Protein AF-A0A8F4WYR0-F1 (afdb_monomer_lite)

Organism: NCBI:txid2745518

Structure (mmCIF, N/CA/C/O backbone):
data_AF-A0A8F4WYR0-F1
#
_entry.id   AF-A0A8F4WYR0-F1
#
loop_
_atom_site.group_PDB
_atom_site.id
_atom_site.type_symbol
_atom_site.label_atom_id
_atom_site.label_alt_id
_atom_site.label_comp_id
_atom_site.label_asym_id
_atom_site.label_entity_id
_atom_site.label_seq_id
_atom_site.pdbx_PDB_ins_code
_atom_site.Cartn_x
_atom_site.Cartn_y
_atom_site.Cartn_z
_atom_site.occupancy
_atom_site.B_iso_or_equiv
_atom_site.auth_seq_id
_atom_site.auth_comp_id
_atom_site.auth_asym_id
_atom_site.auth_atom_id
_atom_site.pdbx_PDB_model_num
ATOM 1 N N . MET A 1 1 ? -37.642 12.332 -20.310 1.00 56.69 1 MET A N 1
ATOM 2 C CA . MET A 1 1 ? -38.097 12.013 -18.934 1.00 56.69 1 MET A CA 1
ATOM 3 C C . MET A 1 1 ? -36.896 11.919 -17.979 1.00 56.69 1 MET A C 1
ATOM 5 O O . MET A 1 1 ? -36.420 10.831 -17.681 1.00 56.69 1 MET A O 1
ATOM 9 N N . PHE A 1 2 ? -36.360 13.064 -17.539 1.00 64.69 2 PHE A N 1
ATOM 10 C CA . PHE A 1 2 ? -35.234 13.139 -16.588 1.00 64.69 2 PHE A CA 1
ATOM 11 C C . PHE A 1 2 ? -35.667 12.729 -15.167 1.00 64.69 2 PHE A C 1
ATOM 13 O O . PHE A 1 2 ? -35.053 11.865 -14.547 1.00 64.69 2 PHE A O 1
ATOM 20 N N . ILE A 1 3 ? -36.816 13.245 -14.721 1.00 63.97 3 ILE A N 1
ATOM 21 C CA . ILE A 1 3 ? -37.420 12.978 -13.404 1.00 63.97 3 ILE A CA 1
ATOM 22 C C . ILE A 1 3 ? -37.717 11.481 -13.207 1.00 63.97 3 ILE A C 1
ATOM 24 O O . ILE A 1 3 ? -37.451 10.900 -12.155 1.00 63.97 3 ILE A O 1
ATOM 28 N N . SER A 1 4 ? -38.181 10.803 -14.256 1.00 61.97 4 SER A N 1
ATOM 29 C CA . SER A 1 4 ? -38.554 9.384 -14.209 1.00 61.97 4 SER A CA 1
ATOM 30 C C . SER A 1 4 ? -37.363 8.438 -14.011 1.00 61.97 4 SER A C 1
ATOM 32 O O . SER A 1 4 ? -37.564 7.295 -13.604 1.00 61.97 4 SER A O 1
ATOM 34 N N . GLN A 1 5 ? -36.131 8.894 -14.278 1.00 64.44 5 GLN A N 1
ATOM 35 C CA . GLN A 1 5 ? -34.898 8.145 -13.993 1.00 64.44 5 GLN A CA 1
ATOM 36 C C . GLN A 1 5 ? -34.462 8.256 -12.523 1.00 64.44 5 GLN A C 1
ATOM 38 O O . GLN A 1 5 ? -33.665 7.434 -12.071 1.00 64.44 5 GLN A O 1
ATOM 43 N N . MET A 1 6 ? -34.962 9.258 -11.791 1.00 62.09 6 MET A N 1
ATOM 44 C CA . MET A 1 6 ? -34.613 9.518 -10.389 1.00 62.09 6 MET A CA 1
ATOM 45 C C . MET A 1 6 ? -35.640 8.952 -9.403 1.00 62.09 6 MET A C 1
ATOM 47 O O . MET A 1 6 ? -35.271 8.584 -8.296 1.00 62.09 6 MET A O 1
ATOM 51 N N . LEU A 1 7 ? -36.905 8.824 -9.819 1.00 62.91 7 LEU A N 1
ATOM 52 C CA . LEU A 1 7 ? -37.989 8.276 -8.988 1.00 62.91 7 LEU A CA 1
ATOM 53 C C . LEU A 1 7 ? -38.098 6.739 -9.018 1.00 62.91 7 LEU A C 1
ATOM 55 O O . LEU A 1 7 ? -38.928 6.167 -8.317 1.00 62.91 7 LEU A O 1
ATOM 59 N N . ARG A 1 8 ? -37.300 6.044 -9.840 1.00 61.75 8 ARG A N 1
ATOM 60 C CA . ARG A 1 8 ? -37.319 4.573 -9.940 1.00 61.75 8 ARG A CA 1
ATOM 61 C C . ARG A 1 8 ? -36.157 3.949 -9.171 1.00 61.75 8 ARG A C 1
ATOM 63 O O . ARG A 1 8 ? -35.061 4.502 -9.143 1.00 61.75 8 ARG A O 1
ATOM 70 N N . ALA A 1 9 ? -36.389 2.758 -8.615 1.00 55.06 9 ALA A N 1
ATOM 71 C CA . ALA A 1 9 ? -35.367 1.977 -7.921 1.00 55.06 9 ALA A CA 1
ATOM 72 C C . ALA A 1 9 ? -34.110 1.792 -8.806 1.00 55.06 9 ALA A C 1
ATOM 74 O O . ALA A 1 9 ? -34.241 1.427 -9.983 1.00 55.06 9 ALA A O 1
ATOM 75 N N . PRO A 1 10 ? -32.901 2.060 -8.277 1.00 57.44 10 PRO A N 1
ATOM 76 C CA . PRO A 1 10 ? -31.703 2.208 -9.091 1.00 57.44 10 PRO A CA 1
ATOM 77 C C . PRO A 1 10 ? -31.272 0.867 -9.692 1.00 57.44 10 PRO A C 1
ATOM 79 O O . PRO A 1 10 ? -31.054 -0.108 -8.978 1.00 57.44 10 PRO A O 1
ATOM 82 N N . ARG A 1 11 ? -31.111 0.825 -11.021 1.00 56.50 11 ARG A N 1
ATOM 83 C CA . ARG A 1 11 ? -30.492 -0.306 -11.742 1.00 56.50 11 ARG A CA 1
ATOM 84 C C . ARG A 1 11 ? -29.015 -0.058 -12.098 1.00 56.50 11 ARG A C 1
ATOM 86 O O . ARG A 1 11 ? -28.426 -0.862 -12.809 1.00 56.50 11 ARG A O 1
ATOM 93 N N . GLY A 1 12 ? -28.413 1.036 -11.622 1.00 62.41 12 GLY A N 1
ATOM 94 C CA . GLY A 1 12 ? -27.025 1.412 -11.915 1.00 62.41 12 GLY A CA 1
ATOM 95 C C . GLY A 1 12 ? -26.565 2.658 -11.150 1.00 62.41 12 GLY A C 1
ATOM 96 O O . GLY A 1 12 ? -27.329 3.218 -10.368 1.00 62.41 12 GLY A O 1
ATOM 97 N N . HIS A 1 13 ? -25.314 3.074 -11.373 1.00 58.41 13 HIS A N 1
ATOM 98 C CA . HIS A 1 13 ? -24.727 4.268 -10.755 1.00 58.41 13 HIS A CA 1
ATOM 99 C C . HIS A 1 13 ? -25.302 5.546 -11.386 1.00 58.41 13 HIS A C 1
ATOM 101 O O . HIS A 1 13 ? -25.186 5.753 -12.596 1.00 58.41 13 HIS A O 1
ATOM 107 N N . HIS A 1 14 ? -25.886 6.425 -10.573 1.00 66.50 14 HIS A N 1
ATOM 108 C CA . HIS A 1 14 ? -26.305 7.760 -11.002 1.00 66.50 14 HIS A CA 1
ATOM 109 C C . HIS A 1 14 ? -25.151 8.754 -10.863 1.00 66.50 14 HIS A C 1
ATOM 111 O O . HIS A 1 14 ? -24.394 8.726 -9.895 1.00 66.50 14 HIS A O 1
ATOM 117 N N . HIS A 1 15 ? -25.012 9.648 -11.844 1.00 71.25 15 HIS A N 1
ATOM 118 C CA . HIS A 1 15 ? -23.977 10.677 -11.811 1.00 71.25 15 HIS A CA 1
ATOM 119 C C . HIS A 1 15 ? -24.323 11.743 -10.756 1.00 71.25 15 HIS A C 1
ATOM 121 O O . HIS A 1 15 ? -25.451 12.247 -10.778 1.00 71.25 15 HIS A O 1
ATOM 127 N N . PRO A 1 16 ? -23.384 12.153 -9.883 1.00 76.12 16 PRO A N 1
ATOM 128 C CA . PRO A 1 16 ? -23.651 13.089 -8.785 1.00 76.12 16 PRO A CA 1
ATOM 129 C C . PRO A 1 16 ? -24.243 14.429 -9.249 1.00 76.12 16 PRO A C 1
ATOM 131 O O . PRO A 1 16 ? -25.095 14.990 -8.565 1.00 76.12 16 PRO A O 1
ATOM 134 N N . LEU A 1 17 ? -23.899 14.900 -10.456 1.00 78.75 17 LEU A N 1
ATOM 135 C CA . LEU A 1 17 ? -24.512 16.111 -11.025 1.00 78.75 17 LEU A CA 1
ATOM 136 C C . LEU A 1 17 ? -26.029 16.006 -11.244 1.00 78.75 17 LEU A C 1
ATOM 138 O O . LEU A 1 17 ? -26.719 17.014 -11.136 1.00 78.75 17 LEU A O 1
ATOM 142 N N . LYS A 1 18 ? -26.583 14.820 -11.530 1.00 78.06 18 LYS A N 1
ATOM 143 C CA . LYS A 1 18 ? -28.042 14.667 -11.689 1.00 78.06 18 LYS A CA 1
ATOM 144 C C . LYS A 1 18 ? -28.776 14.898 -10.367 1.00 78.06 18 LYS A C 1
ATOM 146 O O . LYS A 1 18 ? -29.859 15.465 -10.345 1.00 78.06 18 LYS A O 1
ATOM 151 N N . HIS A 1 19 ? -28.159 14.493 -9.260 1.00 76.56 19 HIS A N 1
ATOM 152 C CA . HIS A 1 19 ? -28.683 14.767 -7.926 1.00 76.56 19 HIS A CA 1
ATOM 153 C C . HIS A 1 19 ? -28.558 16.246 -7.581 1.00 76.56 19 HIS A C 1
ATOM 155 O O . HIS A 1 19 ? -29.518 16.833 -7.105 1.00 76.56 19 HIS A O 1
ATOM 161 N N . LEU A 1 20 ? -27.415 16.859 -7.889 1.00 79.69 20 LEU A N 1
ATOM 162 C CA . LEU A 1 20 ? -27.176 18.272 -7.602 1.00 79.69 20 LEU A CA 1
ATOM 163 C C . LEU A 1 20 ? -28.131 19.188 -8.389 1.00 79.69 20 LEU A C 1
ATOM 165 O O . LEU A 1 20 ? -28.677 20.134 -7.832 1.00 79.69 20 LEU A O 1
ATOM 169 N N . THR A 1 21 ? -28.408 18.857 -9.652 1.00 80.25 21 THR A N 1
ATOM 170 C CA . THR A 1 21 ? -29.391 19.573 -10.490 1.00 80.25 21 THR A CA 1
ATOM 171 C C . THR A 1 21 ? -30.826 19.423 -9.987 1.00 80.25 21 THR A C 1
ATOM 173 O O . THR A 1 21 ? -31.560 20.401 -9.976 1.00 80.25 21 THR A O 1
ATOM 176 N N . LEU A 1 22 ? -31.238 18.241 -9.513 1.00 80.25 22 LEU A N 1
ATOM 177 C CA . LEU A 1 22 ? -32.561 18.087 -8.897 1.00 80.25 22 LEU A CA 1
ATOM 178 C C . LEU A 1 22 ? -32.660 18.826 -7.556 1.00 80.25 22 LEU A C 1
ATOM 180 O O . LEU A 1 22 ? -33.683 19.437 -7.274 1.00 80.25 22 LEU A O 1
ATOM 184 N N . ILE A 1 23 ? -31.608 18.767 -6.736 1.00 82.81 23 ILE A N 1
ATOM 185 C CA . ILE A 1 23 ? -31.573 19.443 -5.435 1.00 82.81 23 ILE A CA 1
ATOM 186 C C . ILE A 1 23 ? -31.714 20.950 -5.627 1.00 82.81 23 ILE A C 1
ATOM 188 O O . ILE A 1 23 ? -32.576 21.543 -5.000 1.00 82.81 23 ILE A O 1
ATOM 192 N N . THR A 1 24 ? -30.928 21.534 -6.533 1.00 79.56 24 THR A N 1
ATOM 193 C CA . THR A 1 24 ? -30.994 22.971 -6.852 1.00 79.56 24 THR A CA 1
ATOM 194 C C . THR A 1 24 ? -32.302 23.386 -7.522 1.00 79.56 24 THR A C 1
ATOM 196 O O . THR A 1 24 ? -32.702 24.532 -7.395 1.00 79.56 24 THR A O 1
ATOM 199 N N . PHE A 1 25 ? -32.984 22.471 -8.215 1.00 82.38 25 PHE A N 1
ATOM 200 C CA . PHE A 1 25 ? -34.316 22.726 -8.768 1.00 82.38 25 PHE A CA 1
ATOM 201 C C . PHE A 1 25 ? -35.429 22.705 -7.705 1.00 82.38 25 PHE A C 1
ATOM 203 O O . PHE A 1 25 ? -36.429 23.395 -7.861 1.00 82.38 25 PHE A O 1
ATOM 210 N N . LEU A 1 26 ? -35.302 21.877 -6.663 1.00 84.31 26 LEU A N 1
ATOM 211 C CA . LEU A 1 26 ? -36.328 21.712 -5.621 1.00 84.31 26 LEU A CA 1
ATOM 212 C C . LEU A 1 26 ? -36.132 22.638 -4.418 1.00 84.31 26 LEU A C 1
ATOM 214 O O . LEU A 1 26 ? -37.099 22.992 -3.752 1.00 84.31 26 LEU A O 1
ATOM 218 N N . PHE A 1 27 ? -34.882 22.960 -4.116 1.00 79.56 27 PHE A N 1
ATOM 219 C CA . PHE A 1 27 ? -34.463 23.838 -3.040 1.00 79.56 27 PHE A CA 1
ATOM 220 C C . PHE A 1 27 ? -33.553 24.849 -3.712 1.00 79.56 27 PHE A C 1
ATOM 222 O O . PHE A 1 27 ? -32.434 24.492 -4.092 1.00 79.56 27 PHE A O 1
ATOM 229 N N . ASP A 1 28 ? -34.051 26.069 -3.906 1.00 75.12 28 ASP A N 1
ATOM 230 C CA . ASP A 1 28 ? -33.401 27.152 -4.656 1.00 75.12 28 ASP A CA 1
ATOM 231 C C . ASP A 1 28 ? -31.919 27.349 -4.268 1.00 75.12 28 ASP A C 1
ATOM 233 O O . ASP A 1 28 ? -31.114 27.862 -5.049 1.00 75.12 28 ASP A O 1
ATOM 237 N N . SER A 1 29 ? -31.515 26.862 -3.084 1.00 80.75 29 SER A N 1
ATOM 238 C CA . SER A 1 29 ? -30.121 26.590 -2.742 1.00 80.75 29 SER A CA 1
ATOM 239 C C . SER A 1 29 ? -29.860 25.201 -2.132 1.00 80.75 29 SER A C 1
ATOM 241 O O . SER A 1 29 ? -30.680 24.590 -1.445 1.00 80.75 29 SER A O 1
ATOM 243 N N . PHE A 1 30 ? -28.612 24.737 -2.270 1.00 78.88 30 PHE A N 1
ATOM 244 C CA . PHE A 1 30 ? -28.132 23.527 -1.592 1.00 78.88 30 PHE A CA 1
ATOM 245 C C . PHE A 1 30 ? -28.184 23.636 -0.054 1.00 78.88 30 PHE A C 1
ATOM 247 O O . PHE A 1 30 ? -28.371 22.633 0.632 1.00 78.88 30 PHE A O 1
ATOM 254 N N . ALA A 1 31 ? -28.045 24.844 0.500 1.00 81.31 31 ALA A N 1
ATOM 255 C CA . ALA A 1 31 ? -28.084 25.074 1.945 1.00 81.31 31 ALA A CA 1
ATOM 256 C C . ALA A 1 31 ? -29.481 24.815 2.539 1.00 81.31 31 ALA A C 1
ATOM 258 O O . ALA A 1 31 ? -29.606 24.234 3.623 1.00 81.31 31 ALA A O 1
ATOM 259 N N . GLU A 1 32 ? -30.535 25.186 1.810 1.00 82.75 32 GLU A N 1
ATOM 260 C CA . GLU A 1 32 ? -31.921 24.901 2.196 1.00 82.75 32 GLU A CA 1
ATOM 261 C C . GLU A 1 32 ? -32.224 23.406 2.167 1.00 82.75 32 GLU A C 1
ATOM 263 O O . GLU A 1 32 ? -32.872 22.893 3.083 1.00 82.75 32 GLU A O 1
ATOM 268 N N . PHE A 1 33 ? -31.687 22.693 1.173 1.00 86.19 33 PHE A N 1
ATOM 269 C CA . PHE A 1 33 ? -31.783 21.240 1.106 1.00 86.19 33 PHE A CA 1
ATOM 270 C C . PHE A 1 33 ? -31.143 20.564 2.322 1.00 86.19 33 PHE A C 1
ATOM 272 O O . PHE A 1 33 ? -31.790 19.729 2.949 1.00 86.19 33 PHE A O 1
ATOM 279 N N . VAL A 1 34 ? -29.906 20.927 2.685 1.00 85.00 34 VAL A N 1
ATOM 280 C CA . VAL A 1 34 ? -29.221 20.342 3.855 1.00 85.00 34 VAL A CA 1
ATOM 281 C C . VAL A 1 34 ? -30.025 20.603 5.127 1.00 85.00 34 VAL A C 1
ATOM 283 O O . VAL A 1 34 ? -30.302 19.677 5.884 1.00 85.00 34 VAL A O 1
ATOM 286 N N . SER A 1 35 ? -30.508 21.833 5.302 1.00 83.06 35 SER A N 1
ATOM 287 C CA . SER A 1 35 ? -31.320 22.207 6.461 1.00 83.06 35 SER A CA 1
ATOM 288 C C . SER A 1 35 ? -32.639 21.422 6.532 1.00 83.06 35 SER A C 1
ATOM 290 O O . SER A 1 35 ? -33.076 21.039 7.616 1.00 83.06 35 SER A O 1
ATOM 292 N N . ALA A 1 36 ? -33.298 21.170 5.396 1.00 83.62 36 ALA A N 1
ATOM 293 C CA . ALA A 1 36 ? -34.520 20.365 5.333 1.00 83.62 36 ALA A CA 1
ATOM 294 C C . ALA A 1 36 ? -34.253 18.869 5.560 1.00 83.62 36 ALA A C 1
ATOM 296 O O . ALA A 1 36 ? -35.014 18.212 6.272 1.00 83.62 36 ALA A O 1
ATOM 297 N N . TYR A 1 37 ? -33.162 18.349 4.994 1.00 81.75 37 TYR A N 1
ATOM 298 C CA . TYR A 1 37 ? -32.717 16.972 5.174 1.00 81.75 37 TYR A CA 1
ATOM 299 C C . TYR A 1 37 ? -32.395 16.686 6.642 1.00 81.75 37 TYR A C 1
ATOM 301 O O . TYR A 1 37 ? -32.913 15.719 7.194 1.00 81.75 37 TYR A O 1
ATOM 309 N N . ASP A 1 38 ? -31.632 17.558 7.300 1.00 80.31 38 ASP A N 1
ATOM 310 C CA . ASP A 1 38 ? -31.268 17.395 8.707 1.00 80.31 38 ASP A CA 1
ATOM 311 C C . ASP A 1 38 ? -32.506 17.433 9.609 1.00 80.31 38 ASP A C 1
ATOM 313 O O . ASP A 1 38 ? -32.667 16.562 10.461 1.00 80.31 38 ASP A O 1
ATOM 317 N N . ARG A 1 39 ? -33.457 18.350 9.363 1.00 79.62 39 ARG A N 1
ATOM 318 C CA . ARG A 1 39 ? -34.752 18.362 10.073 1.00 79.62 39 ARG A CA 1
ATOM 319 C C . ARG A 1 39 ? -35.526 17.051 9.903 1.00 79.62 39 ARG A C 1
ATOM 321 O O . ARG A 1 39 ? -36.121 16.562 10.863 1.00 79.62 39 ARG A O 1
ATOM 328 N N . MET A 1 40 ? -35.507 16.462 8.707 1.00 76.00 40 MET A N 1
ATOM 329 C CA . MET A 1 40 ? -36.187 15.194 8.439 1.00 76.00 40 MET A CA 1
ATOM 330 C C . MET A 1 40 ? -35.475 14.005 9.103 1.00 76.00 40 MET A C 1
ATOM 332 O O . MET A 1 40 ? -36.141 13.156 9.694 1.00 76.00 40 MET A O 1
ATOM 336 N N . VAL A 1 41 ? -34.141 13.953 9.067 1.00 69.12 41 VAL A N 1
ATOM 337 C CA . VAL A 1 41 ? -33.349 12.911 9.742 1.00 69.12 41 VAL A CA 1
ATOM 338 C C . VAL A 1 41 ? -33.551 12.974 11.256 1.00 69.12 41 VAL A C 1
ATOM 340 O O . VAL A 1 41 ? -33.768 11.934 11.869 1.00 69.12 41 VAL A O 1
ATOM 343 N N . ILE A 1 42 ? -33.596 14.178 11.835 1.00 60.44 42 ILE A N 1
ATOM 344 C CA . ILE A 1 42 ? -33.881 14.388 13.262 1.00 60.44 42 ILE A CA 1
ATOM 345 C C . ILE A 1 42 ? -35.296 13.901 13.619 1.00 60.44 42 ILE A C 1
ATOM 347 O O . ILE A 1 42 ? -35.479 13.262 14.649 1.00 60.44 42 ILE A O 1
ATOM 351 N N . SER A 1 43 ? -36.295 14.119 12.754 1.00 58.47 43 SER A N 1
ATOM 352 C CA . SER A 1 43 ? -37.667 13.624 12.983 1.00 58.47 43 SER A CA 1
ATOM 353 C C . SER A 1 43 ? -37.827 12.097 12.870 1.00 58.47 43 SER A C 1
ATOM 355 O O . SER A 1 43 ? -38.805 11.550 13.368 1.00 58.47 43 SER A O 1
ATOM 357 N N . HIS A 1 44 ? -36.885 11.400 12.222 1.00 52.09 44 HIS A N 1
ATOM 358 C CA . HIS A 1 44 ? -36.901 9.941 12.048 1.00 52.09 44 HIS A CA 1
ATOM 359 C C . HIS A 1 44 ? -35.995 9.192 13.047 1.00 52.09 44 HIS A C 1
ATOM 361 O O . HIS A 1 44 ? -35.986 7.960 13.042 1.00 52.09 44 HIS A O 1
ATOM 367 N N . ASP A 1 45 ? -35.267 9.896 13.922 1.00 45.94 45 ASP A N 1
ATOM 368 C CA . ASP A 1 45 ? -34.305 9.295 14.863 1.00 45.94 45 ASP A CA 1
ATOM 369 C C . ASP A 1 45 ? -34.967 8.641 16.102 1.00 45.94 45 ASP A C 1
ATOM 371 O O . ASP A 1 45 ? -34.284 8.073 16.954 1.00 45.94 45 ASP A O 1
ATOM 375 N N . GLU A 1 46 ? -36.306 8.624 16.189 1.00 46.56 46 GLU A N 1
ATOM 376 C CA . GLU A 1 46 ? -37.034 7.811 17.181 1.00 46.56 46 GLU A CA 1
ATOM 377 C C . GLU A 1 46 ? -37.231 6.337 16.768 1.00 46.56 46 GLU A C 1
ATOM 379 O O . GLU A 1 46 ? -37.709 5.538 17.575 1.00 46.56 46 GLU A O 1
ATOM 384 N N . GLN A 1 47 ? -36.844 5.915 15.554 1.00 38.34 47 GLN A N 1
ATOM 385 C CA . GLN A 1 47 ? -36.909 4.499 15.147 1.00 38.34 47 GLN A CA 1
ATOM 386 C C . GLN A 1 47 ? -35.622 4.042 14.427 1.00 38.34 47 GLN A C 1
ATOM 388 O O . GLN A 1 47 ? -35.325 4.493 13.319 1.00 38.34 47 GLN A O 1
ATOM 393 N N . PRO A 1 48 ? -34.844 3.099 14.998 1.00 38.47 48 PRO A N 1
ATOM 394 C CA . PRO A 1 48 ? -33.548 2.714 14.457 1.00 38.47 48 PRO A CA 1
ATOM 395 C C . PRO A 1 48 ? -33.708 1.720 13.298 1.00 38.47 48 PRO A C 1
ATOM 397 O O . PRO A 1 48 ? -33.792 0.508 13.511 1.00 38.47 48 PRO A O 1
ATOM 400 N N . HIS A 1 49 ? -33.662 2.199 12.053 1.00 39.28 49 HIS A N 1
ATOM 401 C CA . HIS A 1 49 ? -33.603 1.328 10.874 1.00 39.28 49 HIS A CA 1
ATOM 402 C C . HIS A 1 49 ? -32.290 1.471 10.089 1.00 39.28 49 HIS A C 1
ATOM 404 O O . HIS A 1 49 ? -32.112 2.304 9.209 1.00 39.28 49 HIS A O 1
ATOM 410 N N . PHE A 1 50 ? -31.359 0.584 10.449 1.00 35.22 50 PHE A N 1
ATOM 411 C CA . PHE A 1 50 ? -30.552 -0.268 9.567 1.00 35.22 50 PHE A CA 1
ATOM 412 C C . PHE A 1 50 ? -30.400 0.186 8.096 1.00 35.22 50 PHE A C 1
ATOM 414 O O . PHE A 1 50 ? -31.268 -0.047 7.255 1.00 35.22 50 PHE A O 1
ATOM 421 N N . ARG A 1 51 ? -29.216 0.709 7.744 1.00 34.75 51 ARG A N 1
ATOM 422 C CA . ARG A 1 51 ? -28.757 0.791 6.348 1.00 34.75 51 ARG A CA 1
ATOM 423 C C . ARG A 1 51 ? -28.593 -0.625 5.782 1.00 34.75 51 ARG A C 1
ATOM 425 O O . ARG A 1 51 ? -27.568 -1.268 6.004 1.00 34.75 51 ARG A O 1
ATOM 432 N N . VAL A 1 52 ? -29.589 -1.110 5.039 1.00 38.09 52 VAL A N 1
ATOM 433 C CA . VAL A 1 52 ? -29.476 -2.352 4.262 1.00 38.09 52 VAL A CA 1
ATOM 434 C C . VAL A 1 52 ? -28.504 -2.111 3.106 1.00 38.09 52 VAL A C 1
ATOM 436 O O . VAL A 1 52 ? -28.843 -1.489 2.102 1.00 38.09 52 VAL A O 1
ATOM 439 N N . SER A 1 53 ? -27.289 -2.641 3.229 1.00 34.12 53 SER A N 1
ATOM 440 C CA . SER A 1 53 ? -26.472 -2.966 2.065 1.00 34.12 53 SER A CA 1
ATOM 441 C C . SER A 1 53 ? -27.169 -4.113 1.333 1.00 34.12 53 SER A C 1
ATOM 443 O O . SER A 1 53 ? -27.322 -5.213 1.868 1.00 34.12 53 SER A O 1
ATOM 445 N N . ALA A 1 54 ? -27.670 -3.838 0.131 1.00 41.06 54 ALA A N 1
ATOM 446 C CA . ALA A 1 54 ? -28.176 -4.864 -0.761 1.00 41.06 54 ALA A CA 1
ATOM 447 C C . ALA A 1 54 ? -27.022 -5.819 -1.097 1.00 41.06 54 ALA A C 1
ATOM 449 O O . ALA A 1 54 ? -26.123 -5.426 -1.833 1.00 41.06 54 ALA A O 1
ATOM 450 N N . ASN A 1 55 ? -27.013 -7.014 -0.488 1.00 40.12 55 ASN A N 1
ATOM 451 C CA . ASN A 1 55 ? -26.574 -8.301 -1.058 1.00 40.12 55 ASN A CA 1
ATOM 452 C C . ASN A 1 55 ? -26.335 -9.365 0.030 1.00 40.12 55 ASN A C 1
ATOM 454 O O . ASN A 1 55 ? -25.220 -9.537 0.510 1.00 40.12 55 ASN A O 1
ATOM 458 N N . LYS A 1 56 ? -27.377 -10.135 0.364 1.00 38.78 56 LYS A N 1
ATOM 459 C CA . LYS A 1 56 ? -27.359 -11.612 0.476 1.00 38.78 56 LYS A CA 1
ATOM 460 C C . LYS A 1 56 ? -28.707 -12.083 1.011 1.00 38.78 56 LYS A C 1
ATOM 462 O O . LYS A 1 56 ? -29.041 -11.917 2.178 1.00 38.78 56 LYS A O 1
ATOM 467 N N . ARG A 1 57 ? -29.484 -12.700 0.127 1.00 34.81 57 ARG A N 1
ATOM 468 C CA . ARG A 1 57 ? -30.725 -13.399 0.455 1.00 34.81 57 ARG A CA 1
ATOM 469 C C . ARG A 1 57 ? -30.359 -14.695 1.189 1.00 34.81 57 ARG A C 1
ATOM 471 O O . ARG A 1 57 ? -30.067 -15.696 0.545 1.00 34.81 57 ARG A O 1
ATOM 478 N N . LEU A 1 58 ? -30.342 -14.675 2.521 1.00 35.12 58 LEU A N 1
ATOM 479 C CA . LEU A 1 58 ? -30.385 -15.899 3.323 1.00 35.12 58 LEU A CA 1
ATOM 480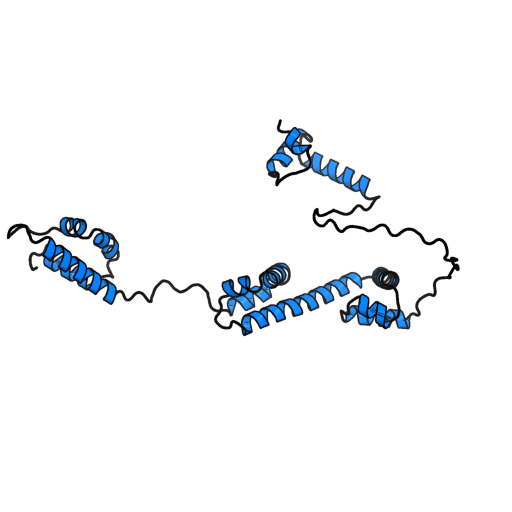 C C . LEU A 1 58 ? -31.851 -16.274 3.549 1.00 35.12 58 LEU A C 1
ATOM 482 O O . LEU A 1 58 ? -32.641 -15.480 4.052 1.00 35.12 58 LEU A O 1
ATOM 486 N N . LYS A 1 59 ? -32.208 -17.483 3.109 1.00 37.62 59 LYS A N 1
ATOM 487 C CA . LYS A 1 59 ? -33.510 -18.112 3.336 1.00 37.62 59 LYS A CA 1
ATOM 488 C C . LYS A 1 59 ? -33.715 -18.282 4.844 1.00 37.62 59 LYS A C 1
ATOM 490 O O . LYS A 1 59 ? -33.052 -19.105 5.464 1.00 37.62 59 LYS A O 1
ATOM 495 N N . THR A 1 60 ? -34.637 -17.523 5.422 1.00 33.31 60 THR A N 1
ATOM 496 C CA . THR A 1 60 ? -35.188 -17.792 6.749 1.00 33.31 60 THR A CA 1
ATOM 497 C C . THR A 1 60 ? -36.286 -18.840 6.618 1.00 33.31 60 THR A C 1
ATOM 499 O O . THR A 1 60 ? -37.403 -18.559 6.187 1.00 33.31 60 THR A O 1
ATOM 502 N N . THR A 1 61 ? -35.958 -20.074 6.988 1.00 33.88 61 THR A N 1
ATOM 503 C CA . THR A 1 61 ? -36.951 -21.103 7.288 1.00 33.88 61 THR A CA 1
ATOM 504 C C . THR A 1 61 ? -37.690 -20.669 8.554 1.00 33.88 61 THR A C 1
ATOM 506 O O . THR A 1 61 ? -37.092 -20.557 9.624 1.00 33.88 61 THR A O 1
ATOM 509 N N . ARG A 1 62 ? -38.986 -20.371 8.425 1.00 40.28 62 ARG A N 1
ATOM 510 C CA . ARG A 1 62 ? -39.915 -20.207 9.551 1.00 40.28 62 ARG A CA 1
ATOM 511 C C . ARG A 1 62 ? -39.925 -21.507 10.359 1.00 40.28 62 ARG A C 1
ATOM 513 O O . ARG A 1 62 ? -40.405 -22.518 9.857 1.00 40.28 62 ARG A O 1
ATOM 520 N N . VAL A 1 63 ? -39.435 -21.473 11.596 1.00 36.00 63 VAL A N 1
ATOM 521 C CA . VAL A 1 63 ? -39.740 -22.507 12.591 1.00 36.00 63 VAL A CA 1
ATOM 522 C C . VAL A 1 63 ? -40.846 -21.964 13.483 1.00 36.00 63 VAL A C 1
ATOM 524 O O . VAL A 1 63 ? -40.731 -20.885 14.064 1.00 36.00 63 VAL A O 1
ATOM 527 N N . LEU A 1 64 ? -41.948 -22.705 13.489 1.00 39.59 64 LEU A N 1
ATOM 528 C CA . LEU A 1 64 ? -43.156 -22.455 14.253 1.00 39.59 64 LEU A CA 1
ATOM 529 C C . LEU A 1 64 ? -42.899 -22.630 15.756 1.00 39.59 64 LEU A C 1
ATOM 531 O O . LEU A 1 64 ? -42.116 -23.464 16.202 1.00 39.59 64 LEU A O 1
ATOM 535 N N . THR A 1 65 ? -43.605 -21.793 16.499 1.00 40.91 65 THR A N 1
AT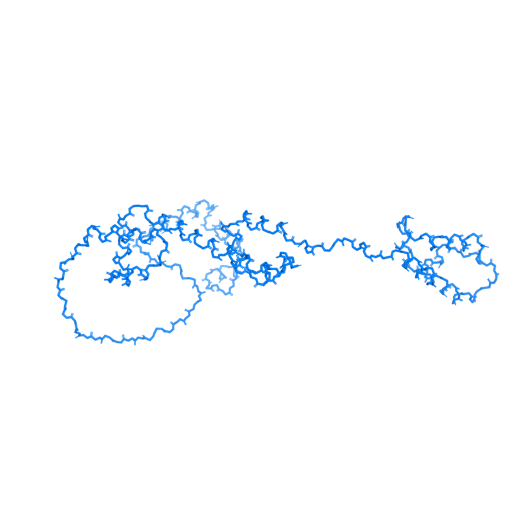OM 536 C CA . THR A 1 65 ? -43.829 -21.751 17.944 1.00 40.91 65 THR A CA 1
ATOM 537 C C . THR A 1 65 ? -43.977 -23.116 18.626 1.00 40.91 65 THR A C 1
ATOM 539 O O . THR A 1 65 ? -44.778 -23.939 18.193 1.00 40.91 65 THR A O 1
ATOM 542 N N . SER A 1 66 ? -43.317 -23.282 19.778 1.00 37.81 66 SER A N 1
ATOM 543 C CA . SER A 1 66 ? -43.725 -24.232 20.823 1.00 37.81 66 SER A CA 1
ATOM 544 C C . SER A 1 66 ? -44.308 -23.449 22.009 1.00 37.81 66 SER A C 1
ATOM 546 O O . SER A 1 66 ? -43.630 -22.543 22.507 1.00 37.81 66 SER A O 1
ATOM 548 N N . PRO A 1 67 ? -45.541 -23.738 22.468 1.00 46.56 67 PRO A N 1
ATOM 549 C CA . PRO A 1 67 ? -46.177 -23.011 23.553 1.00 46.56 67 PRO A CA 1
ATOM 550 C C . PRO A 1 67 ? -46.032 -23.791 24.863 1.00 46.56 67 PRO A C 1
ATOM 552 O O . PRO A 1 67 ? -46.992 -24.389 25.329 1.00 46.56 67 PRO A O 1
ATOM 555 N N . ASN A 1 68 ? -44.846 -23.805 25.475 1.00 48.88 68 ASN A N 1
ATOM 556 C CA . ASN A 1 68 ? -44.759 -24.000 26.927 1.00 48.88 68 ASN A CA 1
ATOM 557 C C . ASN A 1 68 ? -43.377 -23.624 27.475 1.00 48.88 68 ASN A C 1
ATOM 559 O O . ASN A 1 68 ? -42.422 -24.396 27.396 1.00 48.88 68 ASN A O 1
ATOM 563 N N . ARG A 1 69 ? -43.257 -22.444 28.087 1.00 39.78 69 ARG A N 1
ATOM 564 C CA . ARG A 1 69 ? -42.202 -22.212 29.075 1.00 39.78 69 ARG A CA 1
ATOM 565 C C . ARG A 1 69 ? -42.717 -21.260 30.136 1.00 39.78 69 ARG A C 1
ATOM 567 O O . ARG A 1 69 ? -42.752 -20.052 29.937 1.00 39.78 69 ARG A O 1
ATOM 574 N N . GLN A 1 70 ? -43.114 -21.843 31.260 1.00 49.50 70 GLN A N 1
ATOM 575 C CA . GLN A 1 70 ? -43.368 -21.147 32.514 1.00 49.50 70 GLN A CA 1
ATOM 576 C C . GLN A 1 70 ? -42.264 -20.111 32.770 1.00 49.50 70 GLN A C 1
ATOM 578 O O . GLN A 1 70 ? -41.088 -20.440 32.952 1.00 49.50 70 GLN A O 1
ATOM 583 N N . THR A 1 71 ? -42.642 -18.837 32.753 1.00 41.09 71 THR A N 1
ATOM 584 C CA . THR A 1 71 ? -41.762 -17.715 33.062 1.00 41.09 71 THR A CA 1
ATOM 585 C C . THR A 1 71 ? -41.661 -17.582 34.574 1.00 41.09 71 THR A C 1
ATOM 587 O O . THR A 1 71 ? -42.427 -16.855 35.203 1.00 41.09 71 THR A O 1
ATOM 590 N N . MET A 1 72 ? -40.710 -18.287 35.184 1.00 47.06 72 MET A N 1
ATOM 591 C CA . MET A 1 72 ? -40.322 -17.984 36.560 1.00 47.06 72 MET A CA 1
ATOM 592 C C . MET A 1 72 ? -39.727 -16.573 36.592 1.00 47.06 72 MET A C 1
ATOM 594 O O . MET A 1 72 ? -38.677 -16.330 35.991 1.00 47.06 72 MET A O 1
ATOM 598 N N . ALA A 1 73 ? -40.390 -15.646 37.287 1.00 45.38 73 ALA A N 1
ATOM 599 C CA . ALA A 1 73 ? -39.906 -14.293 37.533 1.00 45.38 73 ALA A CA 1
ATOM 600 C C . ALA A 1 73 ? -38.615 -14.348 38.368 1.00 45.38 73 ALA A C 1
ATOM 602 O O . ALA A 1 73 ? -38.623 -14.355 39.598 1.00 45.38 73 ALA A O 1
ATOM 603 N N . ARG A 1 74 ? -37.467 -14.442 37.693 1.00 50.44 74 ARG A N 1
ATOM 604 C CA . ARG A 1 74 ? -36.156 -14.440 38.342 1.00 50.44 74 ARG A CA 1
ATOM 605 C C . ARG A 1 74 ? -35.738 -12.997 38.606 1.00 50.44 74 ARG A C 1
ATOM 607 O O . ARG A 1 74 ? -35.361 -12.277 37.685 1.00 50.44 74 ARG A O 1
ATOM 614 N N . LYS A 1 75 ? -35.748 -12.596 39.880 1.00 45.50 75 LYS A N 1
ATOM 615 C CA . LYS A 1 75 ? -35.053 -11.395 40.374 1.00 45.50 75 LYS A CA 1
ATOM 616 C C . LYS A 1 75 ? -33.602 -11.438 39.851 1.00 45.50 75 LYS A C 1
ATOM 618 O O . LYS A 1 75 ? -32.943 -12.466 40.047 1.00 45.50 75 LYS A O 1
ATOM 623 N N . PRO A 1 76 ? -33.089 -10.412 39.146 1.00 49.38 76 PRO A N 1
ATOM 624 C CA . PRO A 1 76 ? -31.785 -10.518 38.504 1.00 49.38 76 PRO A CA 1
ATOM 625 C C . PRO A 1 76 ? -30.698 -10.659 39.571 1.00 49.38 76 PRO A C 1
ATOM 627 O O . PRO A 1 76 ? -30.527 -9.793 40.430 1.00 49.38 76 PRO A O 1
ATOM 630 N N . LYS A 1 77 ? -29.959 -11.771 39.523 1.00 57.31 77 LYS A N 1
ATOM 631 C CA . LYS A 1 77 ? -28.772 -11.977 40.355 1.00 57.31 77 LYS A CA 1
ATOM 632 C C . LYS A 1 77 ? -27.745 -10.913 39.951 1.00 57.31 77 LYS A C 1
ATOM 634 O O . LYS A 1 77 ? -27.217 -10.968 38.842 1.00 57.31 77 LYS A O 1
ATOM 639 N N . LYS A 1 78 ? -27.486 -9.921 40.814 1.00 59.31 78 LYS A N 1
ATOM 640 C CA . LYS A 1 78 ? -26.391 -8.958 40.605 1.00 59.31 78 LYS A CA 1
ATOM 641 C C . LYS A 1 78 ? -25.081 -9.751 40.533 1.00 59.31 78 LYS A C 1
ATOM 643 O O . LYS A 1 78 ? -24.777 -10.511 41.452 1.00 59.31 78 LYS A O 1
ATOM 648 N N . LEU A 1 79 ? -24.335 -9.616 39.436 1.00 64.19 79 LEU A N 1
ATOM 649 C CA . LEU A 1 79 ? -23.040 -10.282 39.290 1.00 64.19 79 LEU A CA 1
ATOM 650 C C . LEU A 1 79 ? -22.089 -9.755 40.374 1.00 64.19 79 LEU A C 1
ATOM 652 O O . LEU A 1 79 ? -21.970 -8.540 40.544 1.00 64.19 79 LEU A O 1
ATOM 656 N N . LYS A 1 80 ? -21.439 -10.659 41.118 1.00 74.56 80 LYS A N 1
ATOM 657 C CA . LYS A 1 80 ? -20.556 -10.282 42.231 1.00 74.56 80 LYS A CA 1
ATOM 658 C C . LYS A 1 80 ? -19.415 -9.375 41.714 1.00 74.56 80 LYS A C 1
ATOM 660 O O . LYS A 1 80 ? -18.807 -9.725 40.698 1.00 74.56 80 LYS A O 1
ATOM 665 N N . PRO A 1 81 ? -19.074 -8.266 42.406 1.00 71.56 81 PRO A N 1
ATOM 666 C CA . PRO A 1 81 ? -17.994 -7.348 42.016 1.00 71.56 81 PRO A CA 1
ATOM 667 C C . PRO A 1 81 ? -16.652 -7.997 41.608 1.00 71.56 81 PRO A C 1
ATOM 669 O O . PRO A 1 81 ? -16.103 -7.583 40.586 1.00 71.56 81 PRO A O 1
ATOM 672 N N . PRO A 1 82 ? -16.133 -9.050 42.284 1.00 75.94 82 PRO A N 1
ATOM 673 C CA . PRO A 1 82 ? -14.863 -9.675 41.880 1.00 75.94 82 PRO A CA 1
ATOM 674 C C . PRO A 1 82 ? -14.924 -10.374 40.511 1.00 75.94 82 PRO A C 1
ATOM 676 O O . PRO A 1 82 ? -13.935 -10.407 39.775 1.00 75.94 82 PRO A O 1
ATOM 679 N N . ILE A 1 83 ? -16.092 -10.902 40.131 1.00 79.94 83 ILE A N 1
ATOM 680 C CA . ILE A 1 83 ? -16.288 -11.555 38.829 1.00 79.94 83 ILE A CA 1
ATOM 681 C C . ILE A 1 83 ? -16.313 -10.491 37.725 1.00 79.94 83 ILE A C 1
ATOM 683 O O . ILE A 1 83 ? -15.690 -10.676 36.682 1.00 79.94 83 ILE A O 1
ATOM 687 N N . ARG A 1 84 ? -16.944 -9.335 37.981 1.00 81.50 84 ARG A N 1
ATOM 688 C CA . ARG A 1 84 ? -16.942 -8.185 37.057 1.00 81.50 84 ARG A CA 1
ATOM 689 C C . ARG A 1 84 ? -15.526 -7.682 36.780 1.00 81.50 84 ARG A C 1
ATOM 691 O O . ARG A 1 84 ? -15.150 -7.585 35.618 1.00 81.50 84 ARG A O 1
ATOM 698 N N . ALA A 1 85 ? -14.721 -7.450 37.819 1.00 83.62 85 ALA A N 1
ATOM 699 C CA . ALA A 1 85 ? -13.332 -7.011 37.658 1.00 83.62 85 ALA A CA 1
ATOM 700 C C . ALA A 1 85 ? -12.492 -8.013 36.842 1.00 83.62 85 ALA A C 1
ATOM 702 O O . ALA A 1 85 ? -11.702 -7.626 35.981 1.00 83.62 85 ALA A O 1
ATOM 703 N N . SER A 1 86 ? -12.715 -9.314 37.055 1.00 85.75 86 SER A N 1
ATOM 704 C CA . SER A 1 86 ? -12.044 -10.381 36.303 1.00 85.75 86 SER A CA 1
ATOM 705 C C . SER A 1 86 ? -12.427 -10.385 34.818 1.00 85.75 86 SER A C 1
ATOM 707 O O . SER A 1 86 ? -11.556 -10.550 33.964 1.00 85.75 86 SER A O 1
ATOM 7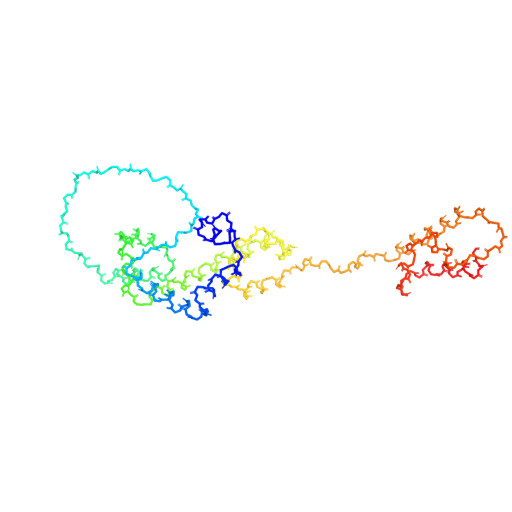09 N N . ILE A 1 87 ? -13.709 -10.163 34.508 1.00 85.56 87 ILE A N 1
ATOM 710 C CA . ILE A 1 87 ? -14.218 -10.031 33.135 1.00 85.56 87 ILE A CA 1
ATOM 711 C C . ILE A 1 87 ? -13.624 -8.795 32.460 1.00 85.56 87 ILE A C 1
ATOM 713 O O . ILE A 1 87 ? -13.145 -8.897 31.335 1.00 85.56 87 ILE A O 1
ATOM 717 N N . VAL A 1 88 ? -13.604 -7.645 33.141 1.00 84.44 88 VAL A N 1
ATOM 718 C CA . VAL A 1 88 ? -13.010 -6.406 32.612 1.00 84.44 88 VAL A CA 1
ATOM 719 C C . VAL A 1 88 ? -11.526 -6.601 32.307 1.00 84.44 88 VAL A C 1
ATOM 721 O O . VAL A 1 88 ? -11.079 -6.240 31.222 1.00 84.44 88 VAL A O 1
ATOM 724 N N . ARG A 1 89 ? -10.772 -7.252 33.201 1.00 86.44 89 ARG A N 1
ATOM 725 C CA . ARG A 1 89 ? -9.359 -7.572 32.961 1.00 86.44 89 ARG A CA 1
ATOM 726 C C . ARG A 1 89 ? -9.172 -8.427 31.705 1.00 86.44 89 ARG A C 1
ATOM 728 O O . ARG A 1 89 ? -8.317 -8.109 30.893 1.00 86.44 89 ARG A O 1
ATOM 735 N N . LEU A 1 90 ? -9.981 -9.470 31.515 1.00 85.88 90 LEU A N 1
ATOM 736 C CA . LEU A 1 90 ? -9.893 -10.345 30.334 1.00 85.88 90 LEU A CA 1
ATOM 737 C C . LEU A 1 90 ? -10.392 -9.672 29.046 1.00 85.88 90 LEU A C 1
ATOM 739 O O . LEU A 1 90 ? -9.891 -9.953 27.961 1.00 85.88 90 LEU A O 1
ATOM 743 N N . LEU A 1 91 ? -11.343 -8.745 29.151 1.00 84.06 91 LEU A N 1
ATOM 744 C CA . LEU A 1 91 ? -11.736 -7.895 28.027 1.00 84.06 91 LEU A CA 1
ATOM 745 C C . LEU A 1 91 ? -10.583 -6.987 27.582 1.00 84.06 91 LEU A C 1
ATOM 747 O O . LEU A 1 91 ? -10.457 -6.719 26.388 1.00 84.06 91 LEU A O 1
ATOM 751 N N . LEU A 1 92 ? -9.749 -6.538 28.524 1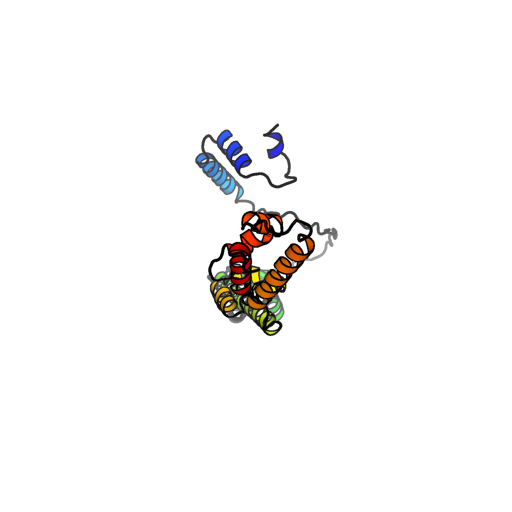.00 83.69 92 LEU A N 1
ATOM 752 C CA . LEU A 1 92 ? -8.568 -5.721 28.248 1.00 83.69 92 LEU A CA 1
ATOM 753 C C . LEU A 1 92 ? -7.357 -6.531 27.758 1.00 83.69 92 LEU A C 1
ATOM 755 O O . LEU A 1 92 ? -6.447 -5.954 27.180 1.00 83.69 92 LEU A O 1
ATOM 759 N N . THR A 1 93 ? -7.339 -7.857 27.912 1.00 84.94 93 THR A N 1
ATOM 760 C CA . THR A 1 93 ? -6.307 -8.702 27.280 1.00 84.94 93 THR A CA 1
ATOM 761 C C . THR A 1 93 ? -6.614 -9.018 25.813 1.00 84.94 93 THR A C 1
ATOM 763 O O . THR A 1 93 ? -5.843 -9.720 25.171 1.00 84.94 93 THR A O 1
ATOM 766 N N . GLY A 1 94 ? -7.747 -8.545 25.278 1.00 82.06 94 GLY A N 1
ATOM 767 C CA . GLY A 1 94 ? -8.120 -8.730 23.873 1.00 82.06 94 GLY A CA 1
ATOM 768 C C . GLY A 1 94 ? -8.766 -10.078 23.541 1.00 82.06 94 GLY A C 1
ATOM 769 O O . GLY A 1 94 ? -8.918 -10.408 22.367 1.00 82.06 94 GLY A O 1
ATOM 770 N N . LEU A 1 95 ? -9.199 -10.841 24.553 1.00 83.00 95 LEU A N 1
ATOM 771 C CA . LEU A 1 95 ? -9.963 -12.070 24.331 1.00 83.00 95 LEU A CA 1
ATOM 772 C C . LEU A 1 95 ? -11.291 -11.764 23.612 1.00 83.00 95 LEU A C 1
ATOM 774 O O . LEU A 1 95 ? -11.950 -10.746 23.894 1.00 83.00 95 LEU A O 1
ATOM 778 N N . PRO A 1 96 ? -11.722 -12.632 22.681 1.00 86.56 96 PRO A N 1
ATOM 779 C CA . PRO A 1 96 ? -12.991 -12.451 22.004 1.00 86.56 96 PRO A CA 1
ATOM 780 C C . PRO A 1 96 ? -14.144 -12.625 23.000 1.00 86.56 96 PRO A C 1
ATOM 782 O O . PRO A 1 96 ? -14.051 -13.295 24.027 1.00 86.56 96 PRO A O 1
ATOM 785 N N . LYS A 1 97 ? -15.273 -11.978 22.696 1.00 87.62 97 LYS A N 1
ATOM 786 C CA . LYS A 1 97 ? -16.434 -11.948 23.600 1.00 87.62 97 LYS A CA 1
ATOM 787 C C . LYS A 1 97 ? -16.994 -13.338 23.891 1.00 87.62 97 LYS A C 1
ATOM 789 O O . LYS A 1 97 ? -17.507 -13.543 24.982 1.00 87.62 97 LYS A O 1
ATOM 794 N N . GLN A 1 98 ? -16.927 -14.238 22.910 1.00 87.88 98 GLN A N 1
ATOM 795 C CA . GLN A 1 98 ? -17.455 -15.597 23.016 1.00 87.88 98 GLN A CA 1
ATOM 796 C C . GLN A 1 98 ? -16.664 -16.408 24.043 1.00 87.88 98 GLN A C 1
ATOM 798 O O . GLN A 1 98 ? -17.258 -16.862 25.009 1.00 87.88 98 GLN A O 1
ATOM 803 N N . ASP A 1 99 ? -15.335 -16.417 23.957 1.00 87.25 99 ASP A N 1
ATOM 804 C CA . ASP A 1 99 ? -14.484 -17.113 24.931 1.00 87.25 99 ASP A CA 1
ATOM 805 C C . ASP A 1 99 ? -14.700 -16.613 26.366 1.00 87.25 99 ASP A C 1
ATOM 807 O O . ASP A 1 99 ? -14.638 -17.376 27.326 1.00 87.25 99 ASP A O 1
ATOM 811 N N . ILE A 1 100 ? -14.977 -15.317 26.536 1.00 87.94 100 ILE A N 1
ATOM 812 C CA . ILE A 1 100 ? -15.300 -14.741 27.848 1.00 87.94 100 ILE A CA 1
ATOM 813 C C . ILE A 1 100 ? -16.686 -15.201 28.314 1.00 87.94 100 ILE A C 1
ATOM 815 O O . ILE A 1 100 ? -16.861 -15.510 29.491 1.00 87.94 100 ILE A O 1
ATOM 819 N N . CYS A 1 101 ? -17.670 -15.254 27.416 1.00 89.12 101 CYS A N 1
ATOM 820 C CA . CYS A 1 101 ? -18.987 -15.809 27.720 1.00 89.12 101 CYS A CA 1
ATOM 821 C C . CYS A 1 101 ? -18.885 -17.261 28.189 1.00 89.12 101 CYS A C 1
ATOM 823 O O . CYS A 1 101 ? -19.442 -17.586 29.236 1.00 89.12 101 CYS A O 1
ATOM 825 N N . ASP A 1 102 ? -18.116 -18.084 27.481 1.00 88.69 102 ASP A N 1
ATOM 826 C CA . ASP A 1 102 ? -17.953 -19.505 27.783 1.00 88.69 102 ASP A CA 1
ATOM 827 C C . ASP A 1 102 ? -17.176 -19.711 29.089 1.00 88.69 102 ASP A C 1
ATOM 829 O O . ASP A 1 102 ? -17.574 -20.495 29.947 1.00 88.69 102 ASP A O 1
ATOM 833 N N . LYS A 1 103 ? -16.107 -18.935 29.306 1.00 88.38 103 LYS A N 1
ATOM 834 C CA . LYS A 1 103 ? -15.263 -19.036 30.505 1.00 88.38 103 LYS A CA 1
ATOM 835 C C . LYS A 1 103 ? -15.990 -18.693 31.805 1.00 88.38 103 LYS A C 1
ATOM 837 O O . LYS A 1 103 ? -15.639 -19.227 32.855 1.00 88.38 103 LYS A O 1
ATOM 842 N N . PHE A 1 104 ? -16.945 -17.767 31.761 1.00 86.25 104 PHE A N 1
ATOM 843 C CA . PHE A 1 104 ? -17.687 -17.330 32.948 1.00 86.25 104 PHE A CA 1
ATOM 844 C C . PHE A 1 104 ? -19.119 -17.865 33.009 1.00 86.25 104 PHE A C 1
ATOM 846 O O . PHE A 1 104 ? -19.810 -17.561 33.981 1.00 86.25 104 PHE A O 1
ATOM 853 N N . ASP A 1 105 ? -19.550 -18.634 32.005 1.00 85.19 105 ASP A N 1
ATOM 854 C CA . ASP A 1 105 ? -20.927 -19.110 31.830 1.00 85.19 105 ASP A CA 1
ATOM 855 C C . ASP A 1 105 ? -21.952 -17.954 31.849 1.00 85.19 105 ASP A C 1
ATOM 857 O O . ASP A 1 105 ? -22.922 -17.911 32.612 1.00 85.19 105 ASP A O 1
ATOM 861 N N . ILE A 1 106 ? -21.683 -16.922 31.038 1.00 86.69 106 ILE A N 1
ATOM 862 C CA . ILE A 1 106 ? -22.472 -15.685 30.974 1.00 86.69 106 ILE A CA 1
ATOM 863 C C . ILE A 1 106 ? -22.949 -15.426 29.544 1.00 86.69 106 ILE A C 1
ATOM 865 O O . ILE A 1 106 ? -22.192 -15.516 28.584 1.00 86.69 106 ILE A O 1
ATOM 869 N N . THR A 1 107 ? -24.197 -14.975 29.393 1.00 88.12 107 THR A N 1
ATOM 870 C CA . THR A 1 107 ? -24.736 -14.601 28.075 1.00 88.12 107 THR A CA 1
ATOM 871 C C . THR A 1 107 ? -24.054 -13.364 27.476 1.00 88.12 107 THR A C 1
ATOM 873 O O . THR A 1 107 ? -23.693 -12.415 28.179 1.00 88.12 107 THR A O 1
ATOM 876 N N . ILE A 1 108 ? -23.974 -13.303 26.143 1.00 88.06 108 ILE A N 1
ATOM 877 C CA . ILE A 1 108 ? -23.381 -12.159 25.430 1.00 88.06 108 ILE A CA 1
ATOM 878 C C . ILE A 1 108 ? -24.097 -10.830 25.718 1.00 88.06 108 ILE A C 1
ATOM 880 O O . ILE A 1 108 ? -23.476 -9.768 25.705 1.00 88.06 108 ILE A O 1
ATOM 884 N N . CYS A 1 109 ? -25.396 -10.876 26.028 1.00 86.81 109 CYS A N 1
ATOM 885 C CA . CYS A 1 109 ? -26.187 -9.718 26.441 1.00 86.81 109 CYS A CA 1
ATOM 886 C C . CYS A 1 109 ? -25.679 -9.139 27.764 1.00 86.81 109 CYS A C 1
ATOM 888 O O . CYS A 1 109 ? -25.484 -7.929 27.873 1.00 86.81 109 CYS A O 1
ATOM 890 N N . THR A 1 110 ? -25.414 -9.998 28.750 1.00 86.88 110 THR A N 1
ATOM 891 C CA . THR A 1 110 ? -24.855 -9.598 30.045 1.00 86.88 110 THR A CA 1
ATOM 892 C C . THR A 1 110 ? -23.445 -9.034 29.884 1.00 86.88 110 THR A C 1
ATOM 894 O O . THR A 1 110 ? -23.138 -7.998 30.468 1.00 86.88 110 THR A O 1
ATOM 897 N N . LEU A 1 111 ? -22.611 -9.642 29.035 1.00 87.31 111 LEU A N 1
ATOM 898 C CA . LEU A 1 111 ? -21.273 -9.124 28.741 1.00 87.31 111 LEU A CA 1
ATOM 899 C C . LEU A 1 111 ? -21.330 -7.744 28.066 1.00 87.31 111 LEU A C 1
ATOM 901 O O . LEU A 1 111 ? -20.640 -6.815 28.477 1.00 87.31 111 LEU A O 1
ATOM 905 N N . ASN A 1 112 ? -22.193 -7.574 27.062 1.00 88.06 112 ASN A N 1
ATOM 906 C CA . ASN A 1 112 ? -22.393 -6.280 26.408 1.00 88.06 112 ASN A CA 1
ATOM 907 C C . ASN A 1 112 ? -22.961 -5.227 27.370 1.00 88.06 112 ASN A C 1
ATOM 909 O O . ASN A 1 112 ? -22.637 -4.052 27.227 1.00 88.06 112 ASN A O 1
ATOM 913 N N . ARG A 1 113 ? -23.779 -5.631 28.348 1.00 85.56 113 ARG A N 1
ATOM 914 C CA . ARG A 1 113 ? -24.266 -4.742 29.407 1.00 85.56 113 ARG A CA 1
ATOM 915 C C . ARG A 1 113 ? -23.121 -4.272 30.304 1.00 85.56 113 ARG A C 1
ATOM 917 O O . ARG A 1 113 ? -23.025 -3.076 30.534 1.00 85.56 113 ARG A O 1
ATOM 924 N N . ILE A 1 114 ? -22.216 -5.163 30.714 1.00 84.25 114 ILE A N 1
ATOM 925 C CA . ILE A 1 114 ? -21.001 -4.791 31.463 1.00 84.25 114 ILE A CA 1
ATOM 926 C C . ILE A 1 114 ? -20.151 -3.804 30.648 1.00 84.25 114 ILE A C 1
ATOM 928 O O . ILE A 1 114 ? -19.763 -2.766 31.162 1.00 84.25 114 ILE A O 1
ATOM 932 N N . ILE A 1 115 ? -19.941 -4.061 29.353 1.00 85.19 115 ILE A N 1
ATOM 933 C CA . ILE A 1 115 ? -19.179 -3.155 28.470 1.00 85.19 115 ILE A CA 1
ATOM 934 C C . ILE A 1 115 ? -19.829 -1.766 28.342 1.00 85.19 115 ILE A C 1
ATOM 936 O O . ILE A 1 115 ? -19.128 -0.792 28.086 1.00 85.19 115 ILE A O 1
ATOM 940 N N . ARG A 1 116 ? -21.159 -1.674 28.467 1.00 83.31 116 ARG A N 1
ATOM 941 C CA . ARG A 1 116 ? -21.893 -0.400 28.429 1.00 83.31 116 ARG A CA 1
ATOM 942 C C . ARG A 1 116 ? -21.890 0.328 29.772 1.00 83.31 116 ARG A C 1
ATOM 944 O O . ARG A 1 116 ? -21.872 1.549 29.760 1.00 83.31 116 ARG A O 1
ATOM 951 N N . GLU A 1 117 ? -21.966 -0.408 30.880 1.00 83.00 117 GLU A N 1
ATOM 952 C CA . GLU A 1 117 ? -21.965 0.145 32.243 1.00 83.00 117 GLU A CA 1
ATOM 953 C C . GLU A 1 117 ? -20.584 0.691 32.643 1.00 83.00 117 GLU A C 1
ATOM 955 O O . GLU A 1 117 ? -20.514 1.651 33.399 1.00 83.00 117 GLU A O 1
ATOM 960 N N . GLU A 1 118 ? -19.497 0.103 32.139 1.00 79.31 118 GLU A N 1
ATOM 961 C CA . GLU A 1 118 ? -18.132 0.566 32.410 1.00 79.31 118 GLU A CA 1
ATOM 962 C C . GLU A 1 118 ? -17.720 1.660 31.406 1.00 79.31 118 GLU A C 1
ATOM 964 O O . GLU A 1 118 ? -17.477 1.393 30.221 1.00 79.31 118 GLU A O 1
ATOM 969 N N . GLU A 1 119 ? -17.625 2.906 31.873 1.00 73.94 119 GLU A N 1
ATOM 970 C CA . GLU A 1 119 ? -17.212 4.042 31.046 1.00 73.94 119 GLU A CA 1
ATOM 971 C C . GLU A 1 119 ? -15.810 3.829 30.450 1.00 73.94 119 GLU A C 1
ATOM 973 O O . GLU A 1 119 ? -14.889 3.306 31.077 1.00 73.94 119 GLU A O 1
ATOM 978 N N . GLY A 1 120 ? -15.630 4.196 29.180 1.00 78.81 120 GLY A N 1
ATOM 979 C CA . GLY A 1 120 ? -14.335 4.090 28.503 1.00 78.81 120 GLY A CA 1
ATOM 980 C C . GLY A 1 120 ? -13.924 2.678 28.054 1.00 78.81 120 GLY A C 1
ATOM 981 O O . GLY A 1 120 ? -13.101 2.554 27.143 1.00 78.81 120 GLY A O 1
ATOM 982 N N . LEU A 1 121 ? -14.523 1.607 28.593 1.00 82.94 121 LEU A N 1
ATOM 983 C CA . LEU A 1 121 ? -14.135 0.223 28.278 1.00 82.94 121 LEU A CA 1
ATOM 984 C C . LEU A 1 121 ? -14.335 -0.122 26.794 1.00 82.94 121 LEU A C 1
ATOM 986 O O . LEU A 1 121 ? -13.541 -0.847 26.194 1.00 82.94 121 LEU A O 1
ATOM 990 N N . LYS A 1 122 ? -15.362 0.459 26.166 1.00 83.31 122 LYS A N 1
ATOM 991 C CA . LYS A 1 122 ? -15.606 0.350 24.721 1.00 83.31 122 LYS A CA 1
ATOM 992 C C . LYS A 1 122 ? -14.446 0.903 23.884 1.00 83.31 122 LYS A C 1
ATOM 994 O O . LYS A 1 122 ? -14.121 0.301 22.862 1.00 83.31 122 LYS A O 1
ATOM 999 N N . TYR A 1 123 ? -13.856 2.031 24.281 1.00 86.25 123 TYR A N 1
ATOM 1000 C CA . TYR A 1 123 ? -12.752 2.658 23.547 1.00 86.25 123 TYR A CA 1
ATOM 1001 C C . TYR A 1 123 ? -11.457 1.877 23.743 1.00 86.25 123 TYR A C 1
ATOM 1003 O O . TYR A 1 123 ? -10.865 1.469 22.750 1.00 86.25 123 TYR A O 1
ATOM 1011 N N . LYS A 1 124 ? -11.114 1.540 24.995 1.00 88.19 124 LYS A N 1
ATOM 1012 C CA . LYS A 1 124 ? -9.949 0.696 25.312 1.00 88.19 124 LYS A CA 1
ATOM 1013 C C . LYS A 1 124 ? -9.982 -0.625 24.546 1.00 88.19 124 LYS A C 1
ATOM 1015 O O . LYS A 1 124 ? -8.994 -1.052 23.970 1.00 88.19 124 LYS A O 1
ATOM 1020 N N . ARG A 1 125 ? -11.154 -1.259 24.466 1.00 86.81 125 ARG A N 1
ATOM 1021 C CA . ARG A 1 125 ? -11.307 -2.509 23.718 1.00 86.81 125 ARG A CA 1
ATOM 1022 C C . ARG A 1 125 ? -11.123 -2.328 22.212 1.00 86.81 125 ARG A C 1
ATOM 1024 O O . ARG A 1 125 ? -10.534 -3.195 21.584 1.00 86.81 125 ARG A O 1
ATOM 1031 N N . LYS A 1 126 ? -11.627 -1.235 21.632 1.00 87.62 126 LYS A N 1
ATOM 1032 C CA . LYS A 1 126 ? -11.384 -0.924 20.215 1.00 87.62 126 LYS A CA 1
ATOM 1033 C C . LYS A 1 126 ? -9.902 -0.690 19.933 1.00 87.62 126 LYS A C 1
ATOM 1035 O O . LYS A 1 126 ? -9.437 -1.090 18.877 1.00 87.62 126 LYS A O 1
ATOM 1040 N N . GLU A 1 127 ? -9.196 -0.051 20.857 1.00 89.75 127 GLU A N 1
ATOM 1041 C CA . GLU A 1 127 ? -7.757 0.191 20.763 1.00 89.75 127 GLU A CA 1
ATOM 1042 C C . GLU A 1 127 ? -6.971 -1.125 20.791 1.00 89.75 127 GLU A C 1
ATOM 1044 O O . GLU A 1 127 ? -6.207 -1.393 19.870 1.00 89.75 127 GLU A O 1
ATOM 1049 N N . ILE A 1 128 ? -7.268 -2.009 21.746 1.00 89.56 128 ILE A N 1
ATOM 1050 C CA . ILE A 1 128 ? -6.670 -3.352 21.811 1.00 89.56 128 ILE A CA 1
ATOM 1051 C C . ILE A 1 128 ? -6.999 -4.171 20.556 1.00 89.56 128 ILE A C 1
ATOM 1053 O O . ILE A 1 128 ? -6.140 -4.842 19.995 1.00 89.56 128 ILE A O 1
ATOM 1057 N N . GLU A 1 129 ? -8.247 -4.124 20.086 1.00 89.62 129 GLU A N 1
ATOM 1058 C CA . GLU A 1 129 ? -8.666 -4.826 18.871 1.00 89.62 129 GLU A CA 1
ATOM 1059 C C . GLU A 1 129 ? -7.941 -4.285 17.631 1.00 89.62 129 GLU A C 1
ATOM 1061 O O . GLU A 1 129 ? -7.543 -5.059 16.760 1.00 89.62 129 GLU A O 1
ATOM 1066 N N . LEU A 1 130 ? -7.725 -2.970 17.553 1.00 91.25 130 LEU A N 1
ATOM 1067 C CA . LEU A 1 130 ? -6.912 -2.363 16.507 1.00 91.25 130 LEU A CA 1
ATOM 1068 C C . LEU A 1 130 ? -5.466 -2.860 16.593 1.00 91.25 130 LEU A C 1
ATOM 1070 O O . LEU A 1 130 ? -4.930 -3.278 15.574 1.00 91.25 130 LEU A O 1
ATOM 1074 N N . GLU A 1 131 ? -4.861 -2.873 17.779 1.00 91.69 131 GLU A N 1
ATOM 1075 C CA . GLU A 1 131 ? -3.478 -3.312 17.991 1.00 91.69 131 GLU A CA 1
ATOM 1076 C C . GLU A 1 131 ? -3.264 -4.791 17.637 1.00 91.69 131 GLU A C 1
ATOM 1078 O O . GLU A 1 131 ? -2.336 -5.131 16.899 1.00 91.69 131 GLU A O 1
ATOM 1083 N N . LEU A 1 132 ? -4.174 -5.670 18.061 1.00 91.06 132 LEU A N 1
ATOM 1084 C CA . LEU A 1 132 ? -4.145 -7.087 17.696 1.00 91.06 132 LEU A CA 1
ATOM 1085 C C . LEU A 1 132 ? -4.293 -7.287 16.187 1.00 91.06 132 LEU A C 1
ATOM 1087 O O . LEU A 1 132 ? -3.552 -8.066 15.583 1.00 91.06 132 LEU A O 1
ATOM 1091 N N . ASN A 1 133 ? -5.215 -6.554 15.556 1.00 93.12 133 ASN A N 1
ATOM 1092 C CA . ASN A 1 133 ? -5.362 -6.593 14.107 1.00 93.12 133 ASN A CA 1
ATOM 1093 C C . ASN A 1 133 ? -4.094 -6.083 13.412 1.00 93.12 133 ASN A C 1
ATOM 1095 O O . ASN A 1 133 ? -3.608 -6.740 12.493 1.00 93.12 133 ASN A O 1
ATOM 1099 N N . LEU A 1 134 ? -3.512 -4.966 13.865 1.00 95.00 134 LEU A N 1
ATOM 1100 C CA . LEU A 1 134 ? -2.241 -4.454 13.349 1.00 95.00 134 LEU A CA 1
ATOM 1101 C C . LEU A 1 134 ? -1.176 -5.546 13.396 1.00 95.00 134 LEU A C 1
ATOM 1103 O O . LEU A 1 134 ? -0.542 -5.816 12.381 1.00 95.00 134 LEU A O 1
ATOM 1107 N N . GLN A 1 135 ? -1.015 -6.232 14.525 1.00 94.56 135 GLN A N 1
ATOM 1108 C CA . GLN A 1 135 ? -0.032 -7.303 14.669 1.00 94.56 135 GLN A CA 1
ATOM 1109 C C . GLN A 1 135 ? -0.308 -8.495 13.732 1.00 94.56 135 GLN A C 1
ATOM 1111 O O . GLN A 1 135 ? 0.614 -9.007 13.088 1.00 94.56 135 GLN A O 1
ATOM 1116 N N . ALA A 1 136 ? -1.568 -8.907 13.581 1.00 94.94 136 ALA A N 1
ATOM 1117 C CA . ALA A 1 136 ? -1.957 -9.991 12.678 1.00 94.94 136 ALA A CA 1
ATOM 1118 C C . ALA A 1 136 ? -1.708 -9.634 11.198 1.00 94.94 136 ALA A C 1
ATOM 1120 O O . ALA A 1 136 ? -1.103 -10.397 10.442 1.00 94.94 136 ALA A O 1
ATOM 1121 N N . TYR A 1 137 ? -2.091 -8.433 10.769 1.00 95.81 137 TYR A N 1
ATOM 1122 C CA . TYR A 1 137 ? -1.852 -7.979 9.400 1.00 95.81 137 TYR A CA 1
ATOM 1123 C C . TYR A 1 137 ? -0.365 -7.704 9.124 1.00 95.81 137 TYR A C 1
ATOM 1125 O O . TYR A 1 137 ? 0.137 -8.026 8.047 1.00 95.81 137 TYR A O 1
ATOM 1133 N N . ARG A 1 138 ? 0.380 -7.172 10.100 1.00 95.88 138 ARG A N 1
ATOM 1134 C CA . ARG A 1 138 ? 1.836 -7.001 9.996 1.00 95.88 138 ARG A CA 1
ATOM 1135 C C . ARG A 1 138 ? 2.543 -8.350 9.863 1.00 95.88 138 ARG A C 1
ATOM 1137 O O . ARG A 1 138 ? 3.406 -8.479 9.000 1.00 95.88 138 ARG A O 1
ATOM 1144 N N . SER A 1 139 ? 2.154 -9.356 10.650 1.00 95.50 139 SER A N 1
ATOM 1145 C CA . SER A 1 139 ? 2.755 -10.697 10.580 1.00 95.50 139 SER A CA 1
ATOM 1146 C C . SER A 1 139 ? 2.461 -11.406 9.253 1.00 95.50 139 SER A C 1
ATOM 1148 O O . SER A 1 139 ? 3.367 -11.962 8.634 1.00 95.50 139 SER A O 1
ATOM 1150 N N . THR A 1 140 ? 1.228 -11.320 8.744 1.00 95.25 140 THR A N 1
ATOM 1151 C CA . THR A 1 140 ? 0.896 -11.853 7.409 1.00 95.25 140 THR A CA 1
ATOM 1152 C C . THR A 1 140 ? 1.681 -11.153 6.299 1.00 95.25 140 THR A C 1
ATOM 1154 O O . THR A 1 140 ? 2.184 -11.822 5.396 1.00 95.25 140 THR A O 1
ATOM 1157 N N . TRP A 1 141 ? 1.875 -9.832 6.391 1.00 94.50 141 TRP A N 1
ATOM 1158 C CA . TRP A 1 141 ? 2.745 -9.095 5.472 1.00 94.50 141 TRP A CA 1
ATOM 1159 C C . TRP A 1 141 ? 4.200 -9.571 5.547 1.00 94.50 141 TRP A C 1
ATOM 1161 O O . TRP A 1 141 ? 4.789 -9.896 4.516 1.00 94.50 141 TRP A O 1
ATOM 1171 N N . THR A 1 142 ? 4.787 -9.659 6.744 1.00 93.94 142 THR A N 1
ATOM 1172 C CA . THR A 1 142 ? 6.179 -10.110 6.906 1.00 93.94 142 THR A CA 1
ATOM 1173 C C . THR A 1 142 ? 6.380 -11.545 6.428 1.00 93.94 142 THR A C 1
ATOM 1175 O O . THR A 1 142 ? 7.409 -11.835 5.823 1.00 93.94 142 THR A O 1
ATOM 1178 N N . ASN A 1 143 ? 5.388 -12.418 6.616 1.00 94.38 143 ASN A N 1
ATOM 1179 C CA . ASN A 1 143 ? 5.419 -13.795 6.121 1.00 94.38 143 ASN A CA 1
ATOM 1180 C C . ASN A 1 143 ? 5.353 -13.853 4.587 1.00 94.38 143 ASN A C 1
ATOM 1182 O O . ASN A 1 143 ? 6.077 -14.620 3.957 1.00 94.38 143 ASN A O 1
ATOM 1186 N N . ALA A 1 144 ? 4.531 -13.013 3.954 1.00 92.00 144 ALA A N 1
ATOM 1187 C CA . ALA A 1 144 ? 4.473 -12.941 2.494 1.00 92.00 144 ALA A CA 1
ATOM 1188 C C . ALA A 1 144 ? 5.785 -12.417 1.883 1.00 92.00 144 ALA A C 1
ATOM 1190 O O . ALA A 1 144 ? 6.207 -12.891 0.824 1.00 92.00 144 ALA A O 1
ATOM 1191 N N . VAL A 1 145 ? 6.435 -11.461 2.558 1.00 92.00 145 VAL A N 1
ATOM 1192 C CA . VAL A 1 145 ? 7.758 -10.937 2.184 1.00 92.00 145 VAL A CA 1
ATOM 1193 C C . VAL A 1 145 ? 8.843 -11.999 2.360 1.00 92.00 145 VAL A C 1
ATOM 1195 O O . VAL A 1 145 ? 9.670 -12.170 1.469 1.00 92.00 145 VAL A O 1
ATOM 1198 N N . SER A 1 146 ? 8.842 -12.739 3.473 1.00 89.25 146 SER A N 1
ATOM 1199 C CA . SER A 1 146 ? 9.860 -13.762 3.739 1.00 89.25 146 SER A CA 1
ATOM 1200 C C . SER A 1 146 ? 9.785 -14.935 2.760 1.00 89.25 146 SER A C 1
ATOM 1202 O O . SER A 1 146 ? 10.828 -15.466 2.378 1.00 89.25 146 SER A O 1
ATOM 1204 N N . LEU A 1 147 ? 8.580 -15.287 2.300 1.00 90.50 147 LEU A N 1
ATOM 1205 C CA . LEU A 1 147 ? 8.362 -16.298 1.265 1.00 90.50 147 LEU A CA 1
ATOM 1206 C C . LEU A 1 147 ? 8.823 -15.826 -0.127 1.00 90.50 147 LEU A C 1
ATOM 1208 O O . LEU A 1 147 ? 9.159 -16.643 -0.977 1.00 90.50 147 LEU A O 1
ATOM 1212 N N . ASN A 1 148 ? 8.857 -14.511 -0.367 1.00 83.62 148 ASN A N 1
ATOM 1213 C CA . ASN A 1 148 ? 9.155 -13.911 -1.667 1.00 83.62 148 ASN A CA 1
ATOM 1214 C C . ASN A 1 148 ? 10.240 -12.822 -1.560 1.00 83.62 148 ASN A C 1
ATOM 1216 O O . ASN A 1 148 ? 9.994 -11.666 -1.907 1.00 83.62 148 ASN A O 1
ATOM 1220 N N . LYS A 1 149 ? 11.443 -13.181 -1.091 1.00 78.12 149 LYS A N 1
ATOM 1221 C CA . LYS A 1 149 ? 12.528 -12.225 -0.774 1.00 78.12 149 LYS A CA 1
ATOM 1222 C C . LYS A 1 149 ? 12.935 -11.308 -1.938 1.00 78.12 149 LYS A C 1
ATOM 1224 O O . LYS A 1 149 ? 13.228 -10.139 -1.708 1.00 78.12 149 LYS A O 1
ATOM 1229 N N . ASP A 1 150 ? 12.868 -11.803 -3.173 1.00 82.19 150 ASP A N 1
ATOM 1230 C CA . ASP A 1 150 ? 13.243 -11.044 -4.379 1.00 82.19 150 ASP A CA 1
ATOM 1231 C C . ASP A 1 150 ? 12.053 -10.349 -5.061 1.00 82.19 150 ASP A C 1
ATOM 1233 O O . ASP A 1 150 ? 12.188 -9.703 -6.105 1.00 82.19 150 ASP A O 1
ATOM 1237 N N . ALA A 1 151 ? 10.845 -10.493 -4.513 1.00 84.94 151 ALA A N 1
ATOM 1238 C CA . ALA A 1 151 ? 9.660 -9.907 -5.109 1.00 84.94 151 ALA A CA 1
ATOM 1239 C C . ALA A 1 151 ? 9.568 -8.410 -4.804 1.00 84.94 151 ALA A C 1
ATOM 1241 O O . ALA A 1 151 ? 9.690 -7.958 -3.670 1.00 84.94 151 ALA A O 1
ATOM 1242 N N . SER A 1 152 ? 9.248 -7.626 -5.833 1.00 87.56 152 SER A N 1
ATOM 1243 C CA . SER A 1 152 ? 8.909 -6.219 -5.634 1.00 87.56 152 SER A CA 1
ATOM 1244 C C . SER A 1 152 ? 7.613 -6.058 -4.833 1.00 87.56 152 SER A C 1
ATOM 1246 O O . SER A 1 152 ? 6.714 -6.904 -4.885 1.00 87.56 152 SER A O 1
ATOM 1248 N N . ALA A 1 153 ? 7.451 -4.902 -4.184 1.00 87.44 153 ALA A N 1
ATOM 1249 C CA . ALA A 1 153 ? 6.220 -4.548 -3.472 1.00 87.44 153 ALA A CA 1
ATOM 1250 C C . ALA A 1 153 ? 4.954 -4.681 -4.342 1.00 87.44 153 ALA A C 1
ATOM 1252 O O . ALA A 1 153 ? 3.885 -5.035 -3.843 1.00 87.44 153 ALA A O 1
ATOM 1253 N N . LYS A 1 154 ? 5.073 -4.458 -5.662 1.00 88.12 154 LYS A N 1
ATOM 1254 C CA . LYS A 1 154 ? 3.976 -4.668 -6.617 1.00 88.12 154 LYS A CA 1
ATOM 1255 C C . LYS A 1 154 ? 3.536 -6.131 -6.637 1.00 88.12 154 LYS A C 1
ATOM 1257 O O . LYS A 1 154 ? 2.341 -6.393 -6.593 1.00 88.12 154 LYS A O 1
ATOM 1262 N N . LYS A 1 155 ? 4.481 -7.072 -6.686 1.00 89.56 155 LYS A N 1
ATOM 1263 C CA . LYS A 1 155 ? 4.188 -8.510 -6.721 1.00 89.56 155 LYS A CA 1
ATOM 1264 C C . LYS A 1 155 ? 3.582 -8.982 -5.397 1.00 89.56 155 LYS A C 1
ATOM 1266 O O . LYS A 1 155 ? 2.563 -9.658 -5.427 1.00 89.56 155 LYS A O 1
ATOM 1271 N N . ILE A 1 156 ? 4.112 -8.533 -4.257 1.00 90.25 156 ILE A N 1
ATOM 1272 C CA . ILE A 1 156 ? 3.554 -8.860 -2.929 1.00 90.25 156 ILE A CA 1
ATOM 1273 C C . ILE A 1 156 ? 2.111 -8.357 -2.787 1.00 90.25 156 ILE A C 1
ATOM 1275 O O . ILE A 1 156 ? 1.246 -9.091 -2.316 1.00 90.25 156 ILE A O 1
ATOM 1279 N N . ARG A 1 157 ? 1.811 -7.147 -3.279 1.00 91.88 157 ARG A N 1
ATOM 1280 C CA . ARG A 1 157 ? 0.443 -6.606 -3.290 1.00 91.88 157 ARG A CA 1
ATOM 1281 C C . ARG A 1 157 ? -0.551 -7.493 -4.051 1.00 91.88 157 ARG A C 1
ATOM 1283 O O . ARG A 1 157 ? -1.711 -7.545 -3.656 1.00 91.88 157 ARG A O 1
ATOM 1290 N N . TYR A 1 158 ? -0.130 -8.161 -5.127 1.00 91.50 158 TYR A N 1
ATOM 1291 C CA . TYR A 1 158 ? -1.000 -9.092 -5.858 1.00 91.50 158 TYR A CA 1
ATOM 1292 C C . TYR A 1 158 ? -1.242 -10.396 -5.097 1.00 91.50 158 TYR A C 1
ATOM 1294 O O . TYR A 1 158 ? -2.319 -10.965 -5.228 1.00 91.50 158 TYR A O 1
ATOM 1302 N N . VAL A 1 159 ? -0.268 -10.854 -4.305 1.00 91.00 159 VAL A N 1
ATOM 1303 C CA . VAL A 1 159 ? -0.391 -12.088 -3.512 1.00 91.00 159 VAL A CA 1
ATOM 1304 C C . VAL A 1 159 ? -1.332 -11.885 -2.322 1.00 91.00 159 VAL A C 1
ATOM 1306 O O . VAL A 1 159 ? -2.162 -12.744 -2.050 1.00 91.00 159 VAL A O 1
ATOM 1309 N N . ILE A 1 160 ? -1.233 -10.744 -1.632 1.00 93.12 160 ILE A N 1
ATOM 1310 C CA . ILE A 1 160 ? -2.022 -10.440 -0.424 1.00 93.12 160 ILE A CA 1
ATOM 1311 C C . ILE A 1 160 ? -2.764 -9.092 -0.532 1.00 93.12 160 ILE A C 1
ATOM 1313 O O . ILE A 1 160 ? -2.441 -8.131 0.179 1.00 93.12 160 ILE A O 1
ATOM 1317 N N . PRO A 1 161 ? -3.775 -8.982 -1.417 1.00 93.94 161 PRO A N 1
ATOM 1318 C CA . PRO A 1 161 ? -4.468 -7.719 -1.671 1.00 93.94 161 PRO A CA 1
ATOM 1319 C C . PRO A 1 161 ? -5.267 -7.223 -0.459 1.00 93.94 161 PRO A C 1
ATOM 1321 O O . PRO A 1 161 ? -5.304 -6.018 -0.203 1.00 93.94 161 PRO A O 1
ATOM 1324 N N . GLU A 1 162 ? -5.872 -8.136 0.304 1.00 94.88 162 GLU A N 1
ATOM 1325 C CA . GLU A 1 162 ? -6.674 -7.812 1.488 1.00 94.88 162 GLU A CA 1
ATOM 1326 C C . GLU A 1 162 ? -5.808 -7.221 2.606 1.00 94.88 162 GLU A C 1
ATOM 1328 O O . GLU A 1 162 ? -6.086 -6.118 3.081 1.00 94.88 162 GLU A O 1
ATOM 1333 N N . THR A 1 163 ? -4.700 -7.893 2.943 1.00 94.50 163 THR A N 1
ATOM 1334 C CA . THR A 1 163 ? -3.717 -7.425 3.932 1.00 94.50 163 THR A CA 1
ATOM 1335 C C . THR A 1 163 ? -3.169 -6.053 3.564 1.00 94.50 163 THR A C 1
ATOM 1337 O O . THR A 1 163 ? -3.142 -5.149 4.400 1.00 94.50 163 THR A O 1
ATOM 1340 N N . TYR A 1 164 ? -2.782 -5.862 2.299 1.00 94.38 164 TYR A N 1
ATOM 1341 C CA . TYR A 1 164 ? -2.293 -4.571 1.819 1.00 94.38 164 TYR A CA 1
ATOM 1342 C C . TYR A 1 164 ? -3.347 -3.471 1.986 1.00 94.38 164 TYR A C 1
ATOM 1344 O O . TYR A 1 164 ? -3.050 -2.392 2.496 1.00 94.38 164 TYR A O 1
ATOM 1352 N N . ALA A 1 165 ? -4.586 -3.733 1.565 1.00 95.12 165 ALA A N 1
ATOM 1353 C CA . ALA A 1 165 ? -5.653 -2.744 1.615 1.00 95.12 165 ALA A CA 1
ATOM 1354 C C . ALA A 1 165 ? -6.039 -2.382 3.058 1.00 95.12 165 ALA A C 1
ATOM 1356 O O . ALA A 1 165 ? -6.405 -1.235 3.321 1.00 95.12 165 ALA A O 1
ATOM 1357 N N . TRP A 1 166 ? -5.973 -3.333 3.991 1.00 96.75 166 TRP A N 1
ATOM 1358 C CA . TRP A 1 166 ? -6.226 -3.066 5.404 1.00 96.75 166 TRP A CA 1
ATOM 1359 C C . TRP A 1 166 ? -5.090 -2.247 6.035 1.00 96.75 166 TRP A C 1
ATOM 1361 O O . TRP A 1 166 ? -5.361 -1.200 6.626 1.00 96.75 166 TRP A O 1
ATOM 1371 N N . LEU A 1 167 ? -3.827 -2.643 5.833 1.00 95.69 167 LEU A N 1
ATOM 137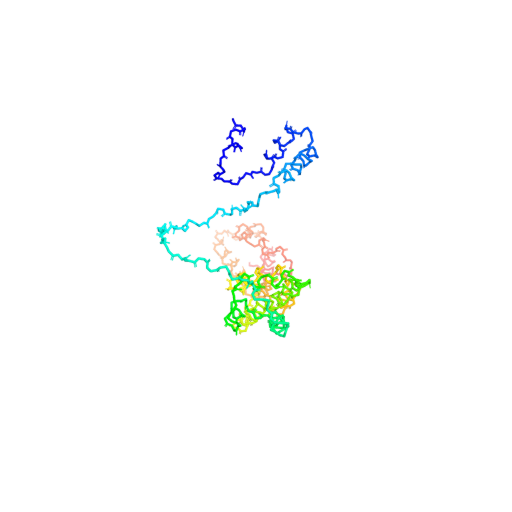2 C CA . LEU A 1 167 ? -2.660 -1.910 6.346 1.00 95.69 167 LEU A CA 1
ATOM 1373 C C . LEU A 1 167 ? -2.563 -0.501 5.765 1.00 95.69 167 LEU A C 1
ATOM 1375 O O . LEU A 1 167 ? -2.235 0.438 6.474 1.00 95.69 167 LEU A O 1
ATOM 1379 N N . TYR A 1 168 ? -2.909 -0.308 4.494 1.00 95.06 168 TYR A N 1
ATOM 1380 C CA . TYR A 1 168 ? -2.895 1.023 3.890 1.00 95.06 168 TYR A CA 1
ATOM 1381 C C . TYR A 1 168 ? -3.876 1.997 4.565 1.00 95.06 168 TYR A C 1
ATOM 1383 O O . TYR 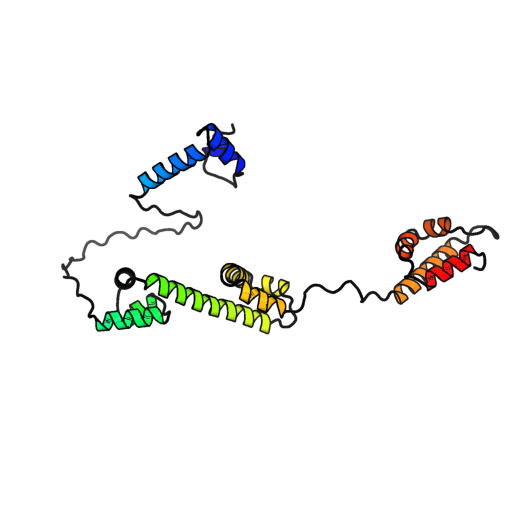A 1 168 ? -3.604 3.195 4.626 1.00 95.06 168 TYR A O 1
ATOM 1391 N N . ARG A 1 169 ? -5.015 1.496 5.064 1.00 94.62 169 ARG A N 1
ATOM 1392 C CA . ARG A 1 169 ? -6.045 2.310 5.730 1.00 94.62 169 ARG A CA 1
ATOM 1393 C C . ARG A 1 169 ? -5.744 2.565 7.203 1.00 94.62 169 ARG A C 1
ATOM 1395 O O . ARG A 1 169 ? -6.082 3.636 7.689 1.00 94.62 169 ARG A O 1
ATOM 1402 N N . ASN A 1 170 ? -5.146 1.592 7.889 1.00 93.88 170 ASN A N 1
ATOM 1403 C CA . ASN A 1 170 ? -4.977 1.625 9.344 1.00 93.88 170 ASN A CA 1
ATOM 1404 C C . ASN A 1 170 ? -3.530 1.905 9.790 1.00 93.88 170 ASN A C 1
ATOM 1406 O O . ASN A 1 170 ? -3.329 2.340 10.915 1.00 93.88 170 ASN A O 1
ATOM 1410 N N . ASP A 1 171 ? -2.528 1.664 8.936 1.00 94.81 171 ASP A N 1
ATOM 1411 C CA . ASP A 1 171 ? -1.101 1.704 9.295 1.00 94.81 171 ASP A CA 1
ATOM 1412 C C . ASP A 1 171 ? -0.179 1.984 8.098 1.00 94.81 171 ASP A C 1
ATOM 1414 O O . ASP A 1 171 ? 0.703 1.210 7.697 1.00 94.81 171 ASP A O 1
ATOM 1418 N N . ARG A 1 172 ? -0.436 3.123 7.460 1.00 94.12 172 ARG A N 1
ATOM 1419 C CA . ARG A 1 172 ? 0.226 3.507 6.213 1.00 94.12 172 ARG A CA 1
ATOM 1420 C C . ARG A 1 172 ? 1.725 3.745 6.388 1.00 94.12 172 ARG A C 1
ATOM 1422 O O . ARG A 1 172 ? 2.502 3.440 5.481 1.00 94.12 172 ARG A O 1
ATOM 1429 N N . GLU A 1 173 ? 2.134 4.318 7.515 1.00 94.75 173 GLU A N 1
ATOM 1430 C CA . GLU A 1 173 ? 3.535 4.651 7.773 1.00 94.75 173 GLU A CA 1
ATOM 1431 C C . GLU A 1 173 ? 4.388 3.395 7.899 1.00 94.75 173 GLU A C 1
ATOM 1433 O O . GLU A 1 173 ? 5.384 3.262 7.179 1.00 94.75 173 GLU A O 1
ATOM 1438 N N . TRP A 1 174 ? 3.949 2.430 8.715 1.00 95.50 174 TRP A N 1
ATOM 1439 C CA . TRP A 1 174 ? 4.622 1.144 8.831 1.00 95.50 174 TRP A CA 1
ATOM 1440 C C . TRP A 1 174 ? 4.702 0.449 7.472 1.00 95.50 174 TRP A C 1
ATOM 1442 O O . TRP A 1 174 ? 5.793 0.067 7.046 1.00 95.50 174 TRP A O 1
ATOM 1452 N N . LEU A 1 175 ? 3.593 0.378 6.726 1.00 94.75 175 LEU A N 1
ATOM 1453 C CA . LEU A 1 175 ? 3.569 -0.253 5.405 1.00 94.75 175 LEU A CA 1
ATOM 1454 C C . LEU A 1 175 ? 4.581 0.391 4.444 1.00 94.75 175 LEU A C 1
ATOM 1456 O O . LEU A 1 175 ? 5.334 -0.310 3.768 1.00 94.75 175 LEU A O 1
ATOM 1460 N N . ASN A 1 176 ? 4.662 1.722 4.415 1.00 92.88 176 ASN A N 1
ATOM 1461 C CA . ASN A 1 176 ? 5.623 2.435 3.577 1.00 92.88 176 ASN A CA 1
ATOM 1462 C C . ASN A 1 176 ? 7.076 2.165 3.990 1.00 92.88 176 ASN A C 1
ATOM 1464 O O . ASN A 1 176 ? 7.934 2.031 3.116 1.00 92.88 176 ASN A O 1
ATOM 1468 N N . THR A 1 177 ? 7.371 2.066 5.293 1.00 93.50 177 THR A N 1
ATOM 1469 C CA . THR A 1 177 ? 8.724 1.704 5.753 1.00 93.50 177 THR A CA 1
ATOM 1470 C C . THR A 1 177 ? 9.121 0.305 5.287 1.00 93.50 177 THR A C 1
ATOM 1472 O O . THR A 1 177 ? 10.261 0.120 4.869 1.00 93.50 177 THR A O 1
ATOM 1475 N N . GLN A 1 178 ? 8.189 -0.654 5.276 1.00 92.25 178 GLN A N 1
ATOM 1476 C CA . GLN A 1 178 ? 8.441 -2.005 4.766 1.00 92.25 178 GLN A CA 1
ATOM 1477 C C . GLN A 1 178 ? 8.599 -2.022 3.242 1.00 92.25 178 GLN A C 1
ATOM 1479 O O . GLN A 1 178 ? 9.521 -2.647 2.728 1.00 92.25 178 GLN A O 1
ATOM 1484 N N . ILE A 1 179 ? 7.755 -1.288 2.509 1.00 91.19 179 ILE A N 1
ATOM 1485 C CA . ILE A 1 179 ? 7.839 -1.175 1.043 1.00 91.19 179 ILE A CA 1
ATOM 1486 C C . ILE A 1 179 ? 9.179 -0.589 0.592 1.00 91.19 179 ILE A C 1
ATOM 1488 O O . ILE A 1 179 ? 9.733 -1.051 -0.400 1.00 91.19 179 ILE A O 1
ATOM 1492 N N . ARG A 1 180 ? 9.727 0.388 1.324 1.00 88.50 180 ARG A N 1
ATOM 1493 C CA . ARG A 1 180 ? 11.041 0.976 1.018 1.00 88.50 180 ARG A CA 1
ATOM 1494 C C . ARG A 1 180 ? 12.208 -0.006 1.156 1.00 88.50 180 ARG A C 1
ATOM 1496 O O . ARG A 1 180 ? 13.227 0.206 0.515 1.00 88.50 180 ARG A O 1
ATOM 1503 N N . LYS A 1 181 ? 12.067 -1.057 1.970 1.00 87.62 181 LYS A N 1
ATOM 1504 C CA . LYS A 1 181 ? 13.094 -2.101 2.149 1.00 87.62 181 LYS A CA 1
ATOM 1505 C C . LYS A 1 181 ? 13.080 -3.151 1.036 1.00 87.62 181 LYS A C 1
ATOM 1507 O O . LYS A 1 181 ? 14.032 -3.912 0.912 1.00 87.62 181 LYS A O 1
ATOM 1512 N N . LEU A 1 182 ? 11.999 -3.224 0.261 1.00 87.06 182 LEU A N 1
ATOM 1513 C CA . LEU A 1 182 ? 11.831 -4.208 -0.803 1.00 87.06 182 LEU A CA 1
ATOM 1514 C C . LEU A 1 182 ? 12.545 -3.767 -2.089 1.00 87.06 182 LEU A C 1
ATOM 1516 O O . LEU A 1 182 ? 12.640 -2.566 -2.361 1.00 87.06 182 LEU A O 1
ATOM 1520 N N . PRO A 1 183 ? 12.999 -4.721 -2.924 1.00 81.94 183 PRO A N 1
ATOM 1521 C CA . PRO A 1 183 ? 13.622 -4.395 -4.194 1.00 81.94 183 PRO A CA 1
ATOM 1522 C C . PRO A 1 183 ? 12.652 -3.614 -5.086 1.00 81.94 183 PRO A C 1
ATOM 1524 O O . PRO A 1 183 ? 11.460 -3.932 -5.217 1.00 81.94 183 PRO A O 1
ATOM 1527 N N . SER A 1 184 ? 13.175 -2.566 -5.721 1.00 73.75 184 SER A N 1
ATOM 1528 C CA . SER A 1 184 ? 12.409 -1.782 -6.681 1.00 73.75 184 SER A CA 1
ATOM 1529 C C . SER A 1 184 ? 12.069 -2.658 -7.883 1.00 73.75 184 SER A C 1
ATOM 1531 O O . SER A 1 184 ? 12.947 -3.148 -8.583 1.00 73.75 184 SER A O 1
ATOM 1533 N N . GLY A 1 185 ? 10.775 -2.815 -8.169 1.00 65.44 185 GLY A N 1
ATOM 1534 C CA . GLY A 1 185 ? 10.316 -3.479 -9.394 1.00 65.44 185 GLY A CA 1
ATOM 1535 C C . GLY A 1 185 ? 10.584 -2.666 -10.665 1.00 65.44 185 GLY A C 1
ATOM 1536 O O . GLY A 1 185 ? 10.234 -3.109 -11.757 1.00 65.44 185 GLY A O 1
ATOM 1537 N N . ARG A 1 186 ? 11.160 -1.462 -10.539 1.00 63.88 186 ARG A N 1
ATOM 1538 C CA . ARG A 1 186 ? 11.646 -0.688 -11.679 1.00 63.88 186 ARG A CA 1
ATOM 1539 C C . ARG A 1 186 ? 13.008 -1.251 -12.069 1.00 63.88 186 ARG A C 1
ATOM 1541 O O . ARG A 1 186 ? 14.014 -0.899 -11.462 1.00 63.88 186 ARG A O 1
ATOM 1548 N N . GLY A 1 187 ? 13.031 -2.109 -13.086 1.00 56.72 187 GLY A N 1
ATOM 1549 C CA . GLY A 1 187 ? 14.263 -2.354 -13.827 1.00 56.72 187 GLY A CA 1
ATOM 1550 C C . GLY A 1 187 ? 14.777 -1.008 -14.331 1.00 56.72 187 GLY A C 1
ATOM 1551 O O . GLY A 1 187 ? 14.034 -0.276 -14.987 1.00 56.72 187 GLY A O 1
ATOM 1552 N N . GLY A 1 188 ? 15.998 -0.638 -13.944 1.00 54.84 188 GLY A N 1
ATOM 1553 C CA . GLY A 1 188 ? 16.645 0.571 -14.442 1.00 54.84 188 GLY A CA 1
ATOM 1554 C C . GLY A 1 188 ? 16.634 0.603 -15.971 1.00 54.84 188 GLY A C 1
ATOM 1555 O O . GLY A 1 188 ? 16.562 -0.438 -16.624 1.00 54.84 188 GLY A O 1
ATOM 1556 N N . ASN A 1 189 ? 16.679 1.812 -16.528 1.00 57.78 189 ASN A N 1
ATOM 1557 C CA . ASN A 1 189 ? 16.622 2.077 -17.960 1.00 57.78 189 ASN A CA 1
ATOM 1558 C C . ASN A 1 189 ? 17.709 1.294 -18.715 1.00 57.78 189 ASN A C 1
ATOM 1560 O O . ASN A 1 189 ? 18.830 1.774 -18.797 1.00 57.78 189 ASN A O 1
ATOM 1564 N N . ASN A 1 190 ? 17.374 0.102 -19.221 1.00 55.22 190 ASN A N 1
ATOM 1565 C CA . ASN A 1 190 ? 18.025 -0.642 -20.302 1.00 55.22 190 ASN A CA 1
ATOM 1566 C C . ASN A 1 190 ? 19.563 -0.517 -20.424 1.00 55.22 190 ASN A C 1
ATOM 1568 O O . ASN A 1 190 ? 20.096 -0.564 -21.530 1.00 55.22 190 ASN A O 1
ATOM 1572 N N . SER A 1 191 ? 20.309 -0.405 -19.321 1.00 57.12 191 SER A N 1
ATOM 1573 C CA . SER A 1 191 ? 21.781 -0.361 -19.334 1.00 57.12 191 SER A CA 1
ATOM 1574 C C . SER A 1 191 ? 22.386 -1.693 -19.781 1.00 57.12 191 SER A C 1
ATOM 1576 O O . SER A 1 191 ? 23.551 -1.757 -20.146 1.00 57.12 191 SER A O 1
ATOM 1578 N N . ARG A 1 192 ? 21.557 -2.743 -19.830 1.00 54.81 192 ARG A N 1
ATOM 1579 C CA . ARG A 1 192 ? 21.827 -4.024 -20.490 1.00 54.81 192 ARG A CA 1
ATOM 1580 C C . ARG A 1 192 ? 21.881 -3.953 -22.018 1.00 54.81 192 ARG A C 1
ATOM 1582 O O . ARG A 1 192 ? 22.210 -4.956 -22.639 1.00 54.81 192 ARG A O 1
ATOM 1589 N N . LEU A 1 193 ? 21.519 -2.830 -22.640 1.00 67.00 193 LEU A N 1
ATOM 1590 C CA . LEU A 1 193 ? 21.662 -2.676 -24.084 1.00 67.00 193 LEU A CA 1
ATOM 1591 C C . LEU A 1 193 ? 23.138 -2.472 -24.418 1.00 67.00 193 LEU A C 1
ATOM 1593 O O . LEU A 1 193 ? 23.671 -1.381 -24.222 1.00 67.00 193 LEU A O 1
ATOM 1597 N N . ASN A 1 194 ? 23.773 -3.524 -24.932 1.00 79.88 194 ASN A N 1
ATOM 1598 C CA . ASN A 1 194 ? 25.112 -3.457 -25.496 1.00 79.88 194 ASN A CA 1
ATOM 1599 C C . ASN A 1 194 ? 25.074 -2.603 -26.776 1.00 79.88 194 ASN A C 1
ATOM 1601 O O . ASN A 1 194 ? 24.615 -3.035 -27.837 1.00 79.88 194 ASN A O 1
ATOM 1605 N N . TRP A 1 195 ? 25.484 -1.341 -26.655 1.00 82.12 195 TRP A N 1
ATOM 1606 C CA . TRP A 1 195 ? 25.481 -0.400 -27.774 1.00 82.12 195 TRP A CA 1
ATOM 1607 C C . TRP A 1 195 ? 26.528 -0.751 -28.827 1.00 82.12 195 TRP A C 1
ATOM 1609 O O . TRP A 1 195 ? 26.299 -0.446 -29.993 1.00 82.12 195 TRP A O 1
ATOM 1619 N N . ASP A 1 196 ? 27.608 -1.437 -28.447 1.00 84.69 196 ASP A N 1
ATOM 1620 C CA . ASP A 1 196 ? 28.652 -1.862 -29.379 1.00 84.69 196 ASP A CA 1
ATOM 1621 C C . ASP A 1 196 ? 28.157 -2.975 -30.303 1.00 84.69 196 ASP A C 1
ATOM 1623 O O . ASP A 1 196 ? 28.379 -2.915 -31.511 1.00 84.69 196 ASP A O 1
ATOM 1627 N N . GLU A 1 197 ? 27.422 -3.955 -29.769 1.00 86.75 197 GLU A N 1
ATOM 1628 C CA . GLU A 1 197 ? 26.769 -4.995 -30.580 1.00 86.75 197 GLU A CA 1
ATOM 1629 C C . GLU A 1 197 ? 25.735 -4.399 -31.539 1.00 86.75 197 GLU A C 1
ATOM 1631 O O . GLU A 1 197 ? 25.669 -4.773 -32.715 1.00 86.75 197 GLU A O 1
ATOM 1636 N N . ARG A 1 198 ? 24.946 -3.426 -31.063 1.00 86.94 198 ARG A N 1
ATOM 1637 C CA . ARG A 1 198 ? 23.996 -2.701 -31.917 1.00 86.94 198 ARG A CA 1
ATOM 1638 C C . ARG A 1 198 ? 24.693 -1.901 -33.009 1.00 86.94 198 ARG A C 1
ATOM 1640 O O . ARG A 1 198 ? 24.190 -1.867 -34.124 1.00 86.94 198 ARG A O 1
ATOM 1647 N N . ASP A 1 199 ? 25.821 -1.268 -32.705 1.00 90.19 199 ASP A N 1
ATOM 1648 C CA . ASP A 1 199 ? 26.601 -0.502 -33.677 1.00 90.19 199 ASP A CA 1
ATOM 1649 C C . ASP A 1 199 ? 27.213 -1.406 -34.749 1.00 90.19 199 ASP A C 1
ATOM 1651 O O . ASP A 1 199 ? 27.115 -1.103 -35.932 1.00 90.19 199 ASP A O 1
ATOM 1655 N N . VAL A 1 200 ? 27.741 -2.571 -34.363 1.00 91.88 200 VAL A N 1
ATOM 1656 C CA . VAL A 1 200 ? 28.217 -3.586 -35.320 1.00 91.88 200 VAL A CA 1
ATOM 1657 C C . VAL A 1 200 ? 27.079 -4.094 -36.209 1.00 91.88 200 VAL A C 1
ATOM 1659 O O . VAL A 1 200 ? 27.252 -4.204 -37.420 1.00 91.88 200 VAL A O 1
ATOM 1662 N N . SER A 1 201 ? 25.905 -4.350 -35.630 1.00 91.19 201 SER A N 1
ATOM 1663 C CA . SER A 1 201 ? 24.726 -4.802 -36.383 1.00 91.19 201 SER A CA 1
ATOM 1664 C C . SER A 1 201 ? 24.214 -3.739 -37.362 1.00 91.19 201 SER A C 1
ATOM 1666 O O . SER A 1 201 ? 23.706 -4.056 -38.433 1.00 91.19 201 SER A O 1
ATOM 1668 N N . LEU A 1 202 ? 24.328 -2.459 -36.999 1.00 90.56 202 LEU A N 1
ATOM 1669 C CA . LEU A 1 202 ? 23.919 -1.352 -37.858 1.00 90.56 202 LEU A CA 1
ATOM 1670 C C . LEU A 1 202 ? 24.911 -1.150 -39.015 1.00 90.56 202 LEU A C 1
ATOM 1672 O O . LEU A 1 202 ? 24.485 -0.904 -40.139 1.00 90.56 202 LEU A O 1
ATOM 1676 N N . VAL A 1 203 ? 26.214 -1.309 -38.756 1.00 92.50 203 VAL A N 1
ATOM 1677 C CA . VAL A 1 203 ? 27.267 -1.328 -39.784 1.00 92.50 203 VAL A CA 1
ATOM 1678 C C . VAL A 1 203 ? 27.003 -2.426 -40.808 1.00 92.50 203 VAL A C 1
ATOM 1680 O O . VAL A 1 203 ? 26.934 -2.130 -41.999 1.00 92.50 203 VAL A O 1
ATOM 1683 N N . SER A 1 204 ? 26.793 -3.668 -40.360 1.00 90.88 204 SER A N 1
ATOM 1684 C CA . SER A 1 204 ? 26.568 -4.794 -41.273 1.00 90.88 204 SER A CA 1
ATOM 1685 C C . SER A 1 204 ? 25.300 -4.616 -42.107 1.00 90.88 204 SER A C 1
ATOM 1687 O O . SER A 1 204 ? 25.299 -4.927 -43.298 1.00 90.88 204 SER A O 1
ATOM 1689 N N . LEU A 1 205 ? 24.239 -4.053 -41.521 1.00 90.44 205 LEU A N 1
ATOM 1690 C CA . LEU A 1 205 ? 23.013 -3.723 -42.243 1.00 90.44 205 LEU A CA 1
ATOM 1691 C C . LEU A 1 205 ? 23.265 -2.693 -43.352 1.00 90.44 205 LEU A C 1
ATOM 1693 O O . LEU A 1 205 ? 22.834 -2.900 -44.483 1.00 90.44 205 LEU A O 1
ATOM 1697 N N . VAL A 1 206 ? 23.979 -1.605 -43.047 1.00 88.38 206 VAL A N 1
ATOM 1698 C CA . VAL A 1 206 ? 24.309 -0.567 -44.037 1.00 88.38 206 VAL A CA 1
ATOM 1699 C C . VAL A 1 206 ? 25.167 -1.141 -45.164 1.00 88.38 206 VAL A C 1
ATOM 1701 O O . VAL A 1 206 ? 24.867 -0.903 -46.329 1.00 88.38 206 VAL A O 1
ATOM 1704 N N . GLU A 1 207 ? 26.189 -1.936 -44.846 1.00 88.88 207 GLU A N 1
ATOM 1705 C CA . GLU A 1 207 ? 27.042 -2.577 -45.855 1.00 88.88 207 GLU A CA 1
ATOM 1706 C C . GLU A 1 207 ? 26.267 -3.552 -46.749 1.00 88.88 207 GLU A C 1
ATOM 1708 O O . GLU A 1 207 ? 26.495 -3.590 -47.956 1.00 88.88 207 GLU A O 1
ATOM 1713 N N . THR A 1 208 ? 25.343 -4.328 -46.178 1.00 87.69 208 THR A N 1
ATOM 1714 C CA . THR A 1 208 ? 24.535 -5.298 -46.934 1.00 87.69 208 THR A CA 1
ATOM 1715 C C . THR A 1 208 ? 23.616 -4.583 -47.919 1.00 87.69 208 THR A C 1
ATOM 1717 O O . THR A 1 208 ? 23.646 -4.873 -49.111 1.00 87.69 208 THR A O 1
ATOM 1720 N N . VAL A 1 209 ? 22.878 -3.573 -47.452 1.00 86.81 209 VAL A N 1
ATOM 1721 C CA . VAL A 1 209 ? 21.953 -2.805 -48.298 1.00 86.81 209 VAL A CA 1
ATOM 1722 C C . VAL A 1 209 ? 22.702 -2.014 -49.378 1.00 86.81 209 VAL A C 1
ATOM 1724 O O . VAL A 1 209 ? 22.215 -1.866 -50.499 1.00 86.81 209 VAL A O 1
ATOM 1727 N N . LEU A 1 210 ? 23.908 -1.521 -49.086 1.00 82.00 210 LEU A N 1
ATOM 1728 C CA . LEU A 1 210 ? 24.748 -0.865 -50.091 1.00 82.00 210 LEU A CA 1
ATOM 1729 C C . LEU A 1 210 ? 25.243 -1.844 -51.159 1.00 82.00 210 LEU A C 1
ATOM 1731 O O . LEU A 1 210 ? 25.170 -1.522 -52.339 1.00 82.00 210 LEU A O 1
ATOM 1735 N N . LYS A 1 211 ? 25.678 -3.049 -50.773 1.00 81.75 211 LYS A N 1
ATOM 1736 C CA . LYS A 1 211 ? 26.068 -4.102 -51.726 1.00 81.75 211 LYS A CA 1
ATOM 1737 C C . LYS A 1 211 ? 24.903 -4.535 -52.614 1.00 81.75 211 LYS A C 1
ATOM 1739 O O . LYS A 1 211 ? 25.089 -4.706 -53.813 1.00 81.75 211 LYS A O 1
ATOM 1744 N N . GLU A 1 212 ? 23.708 -4.671 -52.046 1.00 80.19 212 GLU A N 1
ATOM 1745 C CA . GLU A 1 212 ? 22.492 -5.022 -52.792 1.00 80.19 212 GLU A CA 1
ATOM 1746 C C . GLU A 1 212 ? 22.035 -3.897 -53.732 1.00 80.19 212 GLU A C 1
ATOM 1748 O O . GLU A 1 212 ? 21.521 -4.164 -54.814 1.00 80.19 212 GLU A O 1
ATOM 1753 N N . SER A 1 213 ? 22.251 -2.632 -53.358 1.00 73.81 213 SER A N 1
ATOM 1754 C CA . SER A 1 213 ? 21.882 -1.469 -54.179 1.00 73.81 213 SER A CA 1
ATOM 1755 C C . SER A 1 213 ? 22.953 -1.035 -55.190 1.00 73.81 213 SER A C 1
ATOM 1757 O O . SER A 1 213 ? 22.670 -0.183 -56.036 1.00 73.81 213 SER A O 1
ATOM 1759 N N . ALA A 1 214 ? 24.141 -1.655 -55.177 1.00 63.91 214 ALA A N 1
ATOM 1760 C CA . ALA A 1 214 ? 25.283 -1.371 -56.057 1.00 63.91 214 ALA A CA 1
ATOM 1761 C C . ALA A 1 214 ? 25.080 -1.751 -57.545 1.00 63.91 214 ALA A C 1
ATOM 1763 O O . ALA A 1 214 ? 26.032 -1.809 -58.314 1.00 63.91 214 ALA A O 1
ATOM 1764 N N . GLN A 1 215 ? 23.843 -1.960 -58.000 1.00 55.94 215 GLN A N 1
ATOM 1765 C CA . GLN A 1 215 ? 23.496 -2.166 -59.414 1.00 55.94 215 GLN A CA 1
ATOM 1766 C C . GLN A 1 215 ? 23.362 -0.857 -60.221 1.00 55.94 215 GLN A C 1
ATOM 1768 O O . GLN A 1 215 ? 22.733 -0.840 -61.278 1.00 55.94 215 GLN A O 1
ATOM 1773 N N . LYS A 1 216 ? 23.951 0.253 -59.755 1.00 53.22 216 LYS A N 1
ATOM 1774 C CA . LYS A 1 216 ? 23.960 1.547 -60.460 1.00 53.22 216 LYS A CA 1
ATOM 1775 C C . LYS A 1 216 ? 25.384 2.067 -60.689 1.00 53.22 216 LYS A C 1
ATOM 1777 O O . LYS A 1 216 ? 26.258 1.789 -59.878 1.00 53.22 216 LYS A O 1
ATOM 1782 N N . PRO A 1 217 ? 25.599 2.771 -61.817 1.00 46.56 217 PRO A N 1
ATOM 1783 C CA . PRO A 1 217 ? 26.871 2.805 -62.525 1.00 46.56 217 PRO A CA 1
ATOM 1784 C C . PRO A 1 217 ? 27.952 3.575 -61.769 1.00 46.56 217 PRO A C 1
ATOM 1786 O O . PRO A 1 217 ? 27.665 4.532 -61.045 1.00 46.56 217 PRO A O 1
ATOM 1789 N N . ASP A 1 218 ? 29.188 3.135 -62.002 1.00 53.34 218 ASP A N 1
ATOM 1790 C CA . ASP A 1 218 ? 30.438 3.725 -61.534 1.00 53.34 218 ASP A CA 1
ATOM 1791 C C . ASP A 1 218 ? 30.413 5.260 -61.577 1.00 53.34 218 ASP A C 1
ATOM 1793 O O . ASP A 1 218 ? 30.235 5.874 -62.631 1.00 53.34 218 ASP A O 1
ATOM 1797 N N . GLY A 1 219 ? 30.618 5.883 -60.412 1.00 56.41 219 GLY A N 1
ATOM 1798 C CA . GLY A 1 219 ? 30.991 7.298 -60.306 1.00 56.41 219 GLY A CA 1
ATOM 1799 C C . GLY A 1 219 ? 29.971 8.254 -59.676 1.00 56.41 219 GLY A C 1
ATOM 1800 O O . GLY A 1 219 ? 30.297 9.425 -59.484 1.00 56.41 219 GLY A O 1
ATOM 1801 N N . ALA A 1 220 ? 28.763 7.815 -59.306 1.00 61.88 220 ALA A N 1
ATOM 1802 C CA . ALA A 1 220 ? 27.820 8.686 -58.595 1.00 61.88 220 ALA A CA 1
ATOM 1803 C C . ALA A 1 220 ? 28.123 8.742 -57.082 1.00 61.88 220 ALA A C 1
ATOM 1805 O O . ALA A 1 220 ? 27.990 7.748 -56.372 1.00 61.88 220 ALA A O 1
ATOM 1806 N N . HIS A 1 221 ? 28.490 9.919 -56.563 1.00 69.88 221 HIS A N 1
ATOM 1807 C CA . HIS A 1 221 ? 28.670 10.128 -55.121 1.00 69.88 221 HIS A CA 1
ATOM 1808 C C . HIS A 1 221 ? 27.365 9.875 -54.344 1.00 69.88 221 HIS A C 1
ATOM 1810 O O . HIS A 1 221 ? 26.378 10.592 -54.527 1.00 69.88 221 HIS A O 1
ATOM 1816 N N . ILE A 1 222 ? 27.387 8.900 -53.431 1.00 78.00 222 ILE A N 1
ATOM 1817 C CA . ILE A 1 222 ? 26.263 8.571 -52.545 1.00 78.00 222 ILE A CA 1
ATOM 1818 C C . ILE A 1 222 ? 26.088 9.691 -51.513 1.00 78.00 222 ILE A C 1
ATOM 1820 O O . ILE A 1 222 ? 26.988 9.968 -50.715 1.00 78.00 222 ILE A O 1
ATOM 1824 N N . LYS A 1 223 ? 24.917 10.339 -51.495 1.00 82.44 223 LYS A N 1
ATOM 1825 C CA . LYS A 1 223 ? 24.601 11.375 -50.503 1.00 82.44 223 LYS A CA 1
ATOM 1826 C C . LYS A 1 223 ? 23.975 10.751 -49.259 1.00 82.44 223 LYS A C 1
ATOM 1828 O O . LYS A 1 223 ? 23.343 9.701 -49.310 1.00 82.44 223 LYS A O 1
ATOM 1833 N N . MET A 1 224 ? 24.055 11.461 -48.132 1.00 81.69 224 MET A N 1
ATOM 1834 C CA . MET A 1 224 ? 23.434 11.035 -46.868 1.00 81.69 224 MET A CA 1
ATOM 1835 C C . MET A 1 224 ? 21.933 10.708 -47.019 1.00 81.69 224 MET A C 1
ATOM 1837 O O . MET A 1 224 ? 21.446 9.741 -46.440 1.00 81.69 224 MET A O 1
ATOM 1841 N N . ASN A 1 225 ? 21.202 11.479 -47.832 1.00 84.88 225 ASN A N 1
ATOM 1842 C CA . ASN A 1 225 ? 19.780 11.234 -48.088 1.00 84.88 225 ASN A CA 1
ATOM 1843 C C . ASN A 1 225 ? 19.520 9.905 -48.810 1.00 84.88 225 ASN A C 1
ATOM 1845 O O . ASN A 1 225 ? 18.482 9.291 -48.572 1.00 84.88 225 ASN A O 1
ATOM 1849 N N . ASP A 1 226 ? 20.444 9.450 -49.655 1.00 82.88 226 ASP A N 1
ATOM 1850 C CA . ASP A 1 226 ? 20.322 8.164 -50.343 1.00 82.88 226 ASP A CA 1
ATOM 1851 C C . ASP A 1 226 ? 20.485 7.019 -49.337 1.00 82.88 226 ASP A C 1
ATOM 1853 O O . ASP A 1 226 ? 19.686 6.085 -49.324 1.00 82.88 226 ASP A O 1
ATOM 1857 N N . ILE A 1 227 ? 21.422 7.159 -48.392 1.00 83.62 227 ILE A N 1
ATOM 1858 C CA . ILE A 1 227 ? 21.609 6.207 -47.287 1.00 83.62 227 ILE A CA 1
ATOM 1859 C C . ILE A 1 227 ? 20.368 6.171 -46.381 1.00 83.62 227 ILE A C 1
ATOM 1861 O O . ILE A 1 227 ? 19.921 5.092 -46.003 1.00 83.62 227 ILE A O 1
ATOM 1865 N N . TYR A 1 228 ? 19.759 7.319 -46.064 1.00 89.06 228 TYR A N 1
ATOM 1866 C CA . TYR A 1 228 ? 18.518 7.346 -45.278 1.00 89.06 228 TYR A CA 1
ATOM 1867 C C . TYR A 1 228 ? 17.319 6.737 -46.008 1.00 89.06 228 TYR A C 1
ATOM 1869 O O . TYR A 1 228 ? 16.448 6.166 -45.358 1.00 89.06 228 TYR A O 1
ATOM 1877 N N . ARG A 1 229 ? 17.258 6.822 -47.341 1.00 86.06 229 ARG A N 1
ATOM 1878 C CA . ARG A 1 229 ? 16.217 6.134 -48.122 1.00 86.06 229 ARG A CA 1
ATOM 1879 C C . ARG A 1 229 ? 16.393 4.620 -48.086 1.00 86.06 229 ARG A C 1
ATOM 1881 O O . ARG A 1 229 ? 15.405 3.904 -47.975 1.00 86.06 229 ARG A O 1
ATOM 1888 N N . LEU A 1 230 ? 17.639 4.160 -48.159 1.00 84.50 230 LEU A N 1
ATOM 1889 C CA . LEU A 1 230 ? 17.999 2.746 -48.112 1.00 84.50 230 LEU A CA 1
ATOM 1890 C C . LEU A 1 230 ? 17.842 2.148 -46.706 1.00 84.50 230 LEU A C 1
ATOM 1892 O O . LEU A 1 230 ? 17.375 1.023 -46.558 1.00 84.50 230 LEU A O 1
ATOM 1896 N N . VAL A 1 231 ? 18.175 2.914 -45.664 1.00 87.62 231 VAL A N 1
ATOM 1897 C CA . VAL A 1 231 ? 18.054 2.506 -44.258 1.00 87.62 231 VAL A CA 1
ATOM 1898 C C . VAL A 1 231 ? 17.328 3.600 -43.454 1.00 87.62 231 VAL A C 1
ATOM 1900 O O . VAL A 1 231 ? 17.967 4.394 -42.758 1.00 87.62 231 VAL A O 1
ATOM 1903 N N . PRO A 1 232 ? 15.980 3.644 -43.471 1.00 86.50 232 PRO A N 1
ATOM 1904 C CA . PRO A 1 232 ? 15.204 4.699 -42.801 1.00 86.50 232 PRO A CA 1
ATOM 1905 C C . PRO A 1 232 ? 15.417 4.775 -41.284 1.00 86.50 232 PRO A C 1
ATOM 1907 O O . PRO A 1 232 ? 15.402 5.852 -40.688 1.00 86.50 232 PRO A O 1
ATOM 1910 N N . MET A 1 233 ? 15.682 3.631 -40.644 1.00 86.88 233 MET A N 1
ATOM 1911 C CA . MET A 1 233 ? 15.930 3.547 -39.198 1.00 86.88 233 MET A CA 1
ATOM 1912 C C . MET A 1 233 ? 17.239 4.230 -38.766 1.00 86.88 233 MET A C 1
ATOM 1914 O O . MET A 1 233 ? 17.406 4.550 -37.588 1.00 86.88 233 MET A O 1
ATOM 1918 N N . LEU A 1 234 ? 18.153 4.485 -39.708 1.00 87.94 234 LEU A N 1
ATOM 1919 C CA . LEU A 1 234 ? 19.446 5.119 -39.464 1.00 87.94 234 LEU A CA 1
ATOM 1920 C C . LEU A 1 234 ? 19.295 6.552 -38.936 1.00 87.94 234 LEU A C 1
ATOM 1922 O O . LEU A 1 234 ? 20.061 6.961 -38.067 1.00 87.94 234 LEU A O 1
ATOM 1926 N N . TYR A 1 235 ? 18.281 7.288 -39.408 1.00 85.44 235 TYR A N 1
ATOM 1927 C CA . TYR A 1 235 ? 18.002 8.659 -38.969 1.00 85.44 235 TYR A CA 1
ATOM 1928 C C . TYR A 1 235 ? 17.782 8.724 -37.452 1.00 85.44 235 TYR A C 1
ATOM 1930 O O . TYR A 1 235 ? 18.440 9.489 -36.751 1.00 85.44 235 TYR A O 1
ATOM 1938 N N . ARG A 1 236 ? 16.920 7.842 -36.931 1.00 85.69 236 ARG A N 1
ATOM 1939 C CA . ARG A 1 236 ? 16.621 7.755 -35.496 1.00 85.69 236 ARG A CA 1
ATOM 1940 C C . ARG A 1 236 ? 17.808 7.228 -34.691 1.00 85.69 236 ARG A C 1
ATOM 1942 O O . ARG A 1 236 ? 18.063 7.693 -33.585 1.00 85.69 236 ARG A O 1
ATOM 1949 N N . SER A 1 237 ? 18.551 6.263 -35.232 1.00 85.38 237 SER A N 1
ATOM 1950 C CA . SER A 1 237 ? 19.735 5.715 -34.559 1.00 85.38 237 SER A CA 1
ATOM 1951 C C . SER A 1 237 ? 20.844 6.761 -34.396 1.00 85.38 237 SER A C 1
ATOM 1953 O O . SER A 1 237 ? 21.502 6.798 -33.358 1.00 85.38 237 SER A O 1
ATOM 1955 N N . LEU A 1 238 ? 21.024 7.646 -35.378 1.00 86.56 238 LEU A N 1
ATOM 1956 C CA . LEU A 1 238 ? 22.073 8.670 -35.386 1.00 86.56 238 LEU A CA 1
ATOM 1957 C C . LEU A 1 238 ? 21.641 10.024 -34.805 1.00 86.56 238 LEU A C 1
ATOM 1959 O O . LEU A 1 238 ? 22.432 10.970 -34.832 1.00 86.56 238 LEU A O 1
ATOM 1963 N N . GLU A 1 239 ? 20.439 10.118 -34.239 1.00 86.81 239 GLU A N 1
ATOM 1964 C CA . GLU A 1 239 ? 19.949 11.322 -33.560 1.00 86.81 239 GLU A CA 1
ATOM 1965 C C . GLU A 1 239 ? 20.837 11.686 -32.354 1.00 86.81 239 GLU A C 1
ATOM 1967 O O . GLU A 1 239 ? 21.170 12.848 -32.129 1.00 86.81 239 GLU A O 1
ATOM 1972 N N . ILE A 1 240 ? 21.319 10.677 -31.619 1.00 83.31 240 ILE A N 1
ATOM 1973 C CA . ILE A 1 240 ? 22.213 10.864 -30.469 1.00 83.31 240 ILE A CA 1
ATOM 1974 C C . ILE A 1 240 ? 23.672 10.876 -30.943 1.00 83.31 240 ILE A C 1
ATOM 1976 O O . ILE A 1 240 ? 24.182 9.866 -31.439 1.00 83.31 240 ILE A O 1
ATOM 1980 N N . LYS A 1 241 ? 24.365 12.010 -30.762 1.00 79.00 241 LYS A N 1
ATOM 1981 C CA . LYS A 1 241 ? 25.741 12.245 -31.251 1.00 79.00 241 LYS A CA 1
ATOM 1982 C C . LYS A 1 241 ? 26.767 11.245 -30.714 1.00 79.00 241 LYS A C 1
ATOM 1984 O O . LYS A 1 241 ? 27.591 10.759 -31.484 1.00 79.00 241 LYS A O 1
ATOM 1989 N N . ASP A 1 242 ? 26.661 10.899 -29.436 1.00 83.06 242 ASP A N 1
ATOM 1990 C CA . ASP A 1 242 ? 27.659 10.090 -28.722 1.00 83.06 242 ASP A CA 1
ATOM 1991 C C . ASP A 1 242 ? 27.433 8.575 -28.855 1.00 83.06 242 ASP A C 1
ATOM 1993 O O . ASP A 1 242 ? 28.087 7.776 -28.189 1.00 83.06 242 ASP A O 1
ATOM 1997 N N . ARG A 1 243 ? 26.495 8.153 -29.712 1.00 84.19 243 ARG A N 1
ATOM 1998 C CA . ARG A 1 243 ? 26.220 6.741 -30.001 1.00 84.19 243 ARG A CA 1
ATOM 1999 C C . ARG A 1 243 ? 26.579 6.396 -31.446 1.00 84.19 243 ARG A C 1
ATOM 2001 O O . ARG A 1 243 ? 26.576 7.264 -32.324 1.00 84.19 243 ARG A O 1
ATOM 2008 N N . TYR A 1 244 ? 26.825 5.107 -31.676 1.00 88.31 244 TYR A N 1
ATOM 2009 C CA . TYR A 1 244 ? 27.128 4.504 -32.980 1.00 88.31 244 TYR A CA 1
ATOM 2010 C C . TYR A 1 244 ? 28.431 5.002 -33.649 1.00 88.31 244 TYR A C 1
ATOM 2012 O O . TYR A 1 244 ? 28.399 5.479 -34.790 1.00 88.31 244 TYR A O 1
ATOM 2020 N N . PRO A 1 245 ? 29.591 4.955 -32.960 1.00 90.94 245 PRO A N 1
ATOM 2021 C CA . PRO A 1 245 ? 30.858 5.443 -33.508 1.00 90.94 245 PRO A CA 1
ATOM 2022 C C . PRO A 1 245 ? 31.293 4.727 -34.798 1.00 90.94 245 PRO A C 1
ATOM 2024 O O . PRO A 1 245 ? 31.763 5.396 -35.724 1.00 90.94 245 PRO A O 1
ATOM 2027 N N . LYS A 1 246 ? 31.114 3.402 -34.902 1.00 91.38 246 LYS A N 1
ATOM 2028 C CA . LYS A 1 246 ? 31.516 2.608 -36.076 1.00 91.38 246 LYS A CA 1
ATOM 2029 C C . LYS A 1 246 ? 30.628 2.921 -37.274 1.00 91.38 246 LYS A C 1
ATOM 2031 O O . LYS A 1 246 ? 31.147 3.213 -38.351 1.00 91.38 246 LYS A O 1
ATOM 2036 N N . THR A 1 247 ? 29.309 2.973 -37.078 1.00 91.12 247 THR A N 1
ATOM 2037 C CA . THR A 1 247 ? 28.366 3.340 -38.148 1.00 91.12 247 THR A CA 1
ATOM 2038 C C . THR A 1 247 ? 28.624 4.762 -38.650 1.00 91.12 247 THR A C 1
ATOM 2040 O O . THR A 1 247 ? 28.666 5.006 -39.854 1.00 91.12 247 THR A O 1
ATOM 2043 N N . ARG A 1 248 ? 28.886 5.720 -37.750 1.00 90.88 248 ARG A N 1
ATOM 2044 C CA . ARG A 1 248 ? 29.244 7.095 -38.142 1.00 90.88 248 ARG A CA 1
ATOM 2045 C C . ARG A 1 248 ? 30.544 7.151 -38.941 1.00 90.88 248 ARG A C 1
ATOM 2047 O O . ARG A 1 248 ? 30.633 7.926 -39.892 1.00 90.88 248 ARG A O 1
ATOM 2054 N N . ALA A 1 249 ? 31.551 6.366 -38.560 1.00 90.44 249 ALA A N 1
ATOM 2055 C CA . ALA A 1 249 ? 32.809 6.284 -39.295 1.00 90.44 249 ALA A CA 1
ATOM 2056 C C . ALA A 1 249 ? 32.604 5.711 -40.707 1.00 90.44 249 ALA A C 1
ATOM 2058 O O . ALA A 1 249 ? 33.135 6.272 -41.663 1.00 90.44 249 ALA A O 1
ATOM 2059 N N . LEU A 1 250 ? 31.789 4.661 -40.844 1.00 88.81 250 LEU A N 1
ATOM 2060 C CA . LEU A 1 250 ? 31.412 4.073 -42.131 1.00 88.81 250 LEU A CA 1
ATOM 2061 C C . LEU A 1 250 ? 30.716 5.098 -43.038 1.00 88.81 250 LEU A C 1
ATOM 2063 O O . LEU A 1 250 ? 31.150 5.328 -44.162 1.00 88.81 250 LEU A O 1
ATOM 2067 N N . ILE A 1 251 ? 29.693 5.785 -42.528 1.00 88.12 251 ILE A N 1
ATOM 2068 C CA . ILE A 1 251 ? 28.937 6.785 -43.297 1.00 88.12 251 ILE A CA 1
ATOM 2069 C C . ILE A 1 251 ? 29.832 7.939 -43.757 1.00 88.12 251 ILE A C 1
ATOM 2071 O O . ILE A 1 251 ? 29.710 8.403 -44.887 1.00 88.12 251 ILE A O 1
ATOM 2075 N N . ARG A 1 252 ? 30.774 8.384 -42.916 1.00 87.81 252 ARG A N 1
ATOM 2076 C CA . ARG A 1 252 ? 31.768 9.391 -43.319 1.00 87.81 252 ARG A CA 1
ATOM 2077 C C . ARG A 1 252 ? 32.650 8.898 -44.465 1.00 87.81 252 ARG A C 1
ATOM 2079 O O . ARG A 1 252 ? 32.909 9.675 -45.377 1.00 87.81 252 ARG A O 1
ATOM 2086 N N . LYS A 1 253 ? 33.092 7.633 -44.442 1.00 85.75 253 LYS A N 1
ATOM 2087 C CA . LYS A 1 253 ? 33.873 7.043 -45.545 1.00 85.75 253 LYS A CA 1
ATOM 2088 C C . LYS A 1 253 ? 33.076 7.023 -46.852 1.00 85.75 253 LYS A C 1
ATOM 2090 O O . LYS A 1 253 ? 33.614 7.443 -47.873 1.00 85.75 253 LYS A O 1
ATOM 2095 N N . ILE A 1 254 ? 31.801 6.628 -46.786 1.00 82.69 254 ILE A N 1
ATOM 2096 C CA . ILE A 1 254 ? 30.881 6.585 -47.935 1.00 82.69 254 ILE A CA 1
ATOM 2097 C C . ILE A 1 254 ? 30.695 7.979 -48.542 1.00 82.69 254 ILE A C 1
ATOM 2099 O O . ILE A 1 254 ? 30.905 8.173 -49.735 1.00 82.69 254 ILE A O 1
ATOM 2103 N N . ILE A 1 255 ? 30.370 8.974 -47.714 1.00 81.62 255 ILE A N 1
ATOM 2104 C CA . ILE A 1 255 ? 30.103 10.341 -48.184 1.00 81.62 255 ILE A CA 1
ATOM 2105 C C . ILE A 1 255 ? 31.372 11.011 -48.740 1.00 81.62 255 ILE A C 1
ATOM 2107 O O . ILE A 1 255 ? 31.291 11.766 -49.704 1.00 81.62 255 ILE A O 1
ATOM 2111 N N . CYS A 1 256 ? 32.550 10.739 -48.168 1.00 77.38 256 CYS A N 1
ATOM 2112 C CA . CYS A 1 256 ? 33.825 11.277 -48.656 1.00 77.38 256 CYS A CA 1
ATOM 2113 C C . CYS A 1 256 ? 34.393 10.544 -49.888 1.00 77.38 256 CYS A C 1
ATOM 2115 O O . CYS A 1 256 ? 35.504 10.872 -50.301 1.00 77.38 256 CYS A O 1
ATOM 2117 N N . GLY A 1 257 ? 33.685 9.561 -50.459 1.00 65.88 257 GLY A N 1
ATOM 2118 C CA . GLY A 1 257 ? 34.137 8.830 -51.649 1.00 65.88 257 GLY A CA 1
ATOM 2119 C C . GLY A 1 257 ? 35.343 7.913 -51.409 1.00 65.88 257 GLY A C 1
ATOM 2120 O O . GLY A 1 257 ? 36.116 7.674 -52.328 1.00 65.88 257 GLY A O 1
ATOM 2121 N N . ARG A 1 258 ? 35.539 7.431 -50.174 1.00 54.81 258 ARG A N 1
ATOM 2122 C CA . ARG A 1 258 ? 36.574 6.439 -49.810 1.00 54.81 258 ARG A CA 1
ATOM 2123 C C . ARG A 1 258 ? 35.931 5.122 -49.368 1.00 54.81 258 ARG A C 1
ATOM 2125 O O . ARG A 1 258 ? 36.297 4.585 -48.317 1.00 54.81 258 ARG A O 1
ATOM 2132 N N . TYR A 1 259 ? 34.908 4.690 -50.093 1.00 54.34 259 TYR A N 1
ATOM 2133 C CA . TYR A 1 259 ? 34.141 3.483 -49.809 1.00 54.34 259 TYR A CA 1
ATOM 2134 C C . TYR A 1 259 ? 34.069 2.612 -51.048 1.00 54.34 259 TYR A C 1
ATOM 2136 O O . TYR A 1 259 ? 33.817 3.198 -52.124 1.00 54.34 259 TYR A O 1
#

pLDDT: mean 76.54, std 17.43, range [33.31, 96.75]

Sequence (259 aa):
MFISQMLRAPRGHHHPLKHLTLITFLFDSFAEFVSAYDRMVISHDEQPHFRVSANKRLKTTRVLTSPNRQTMARKPKKLKPPIRASIVRLLLTGLPKQDICDKFDITICTLNRIIREEEGLKYKRKEIELELNLQAYRSTWTNAVSLNKDASAKKIRYVIPETYAWLYRNDREWLNTQIRKLPSGRGGNNSRLNWDERDVSLVSLVETVLKESAQKPDGAHIKMNDIYRLVPMLYRSLEIKDRYPKTRALIRKIICGRY

Foldseek 3Di:
DLVVQVPDDDPDDDDVVSVVVVCCVVQVDPVSVVVVVVVVVVVVVVDDDDDDPPDDDDDDDDDDDDPDDDDDPDDDDDDDPVLLVVLLVVLLVQDDLVVSCVVSVHDSVVSVVSCVVDPPSVVSSVVVVLVVVVVVLVVVLVVLCVVPVQDAPVVSCVVCVPSVVVCCVRPVPVVVVVNVVYDDPDDPDPPVPPLVVVLVVLQVQLVVLCVVVVPDDPDDQDDPVNSCVSPVCVVVQPPDPPGNPPNVVVVVCSNVVND

Radius of gyration: 38.17 Å; chains: 1; bounding box: 83×51×105 Å

Secondary structure (DSSP, 8-state):
--GGGTSSPPSSPPPHHHHHHHHHHHSSSHHHHHHHHHHHHHHHTTS------S-----------------------PPPHHHHHHHHHHHHTT--HHHHHHHHT--HHHHHHHHHHSTTHHHHHHHHHHHHHHHHHHHHHHHHHHHTTT--HHHHHHH-HHHHHHHHHH-HHHHHHHHHHSPPS---SSTT--HHHHHHHHHHHHHHHHHHH--S-TTPPPPHHHHHHH-THHHHHTSSTTS-HHHHHHHHHHHTT--

InterPro domains:
  IPR032750 Transposon Tn7 transposition protein TnsD, C-terminal [PF15978] (77-250)